Protein 1W80 (pdb70)

Sequence (264 aa):
PGILAPLAPGSEDNFARFVCKNNGVLFENQLLQIGLKSEFRQNLGRMFIFYGNKTSTQFLNFTPTLICADDLQTNLNNLQTKPVDPTVDGGAQVQQVINIECISSDFTEAPVLNIQFRYGGTFQNVSVKLPITLNKFFQPTEMASQDFFQRWKQLSNPQQQEVQNIFKAKHPMDTEITKAKIIGFGSALLEEVDPNPANFVGAGIIHTKTTQIGCLLRLEPNLQAQMYRLTLRTSKDTVSQQRLCELLSEQFPKGWVTFEDGFKDSFD

Nearest PDB structures (foldseek):
  2vj0-assembly1_A  TM=1.003E+00  e=1.535E-48  Mus musculus
  7ohi-assembly1_A  TM=9.618E-01  e=1.044E-44  Mus musculus
  1ky7-assembly1_A  TM=9.533E-01  e=8.376E-44  Mus musculus
  3hs0-assembly1_G  TM=6.443E-01  e=1.491E-02  Naja kaouthia
  8ayh-assembly1_B  TM=3.963E-01  e=1.132E+00  Naja kaouthia

Secondary structure (DSSP, 8-state):
--S-PPPPTTHHHHHHTTSS-SEEEEEE-SSEEEEEEEEEETTEEEEEEEEEE-SSS-EEEEEEEEE--HHHHHHEEEE--PPPS-B-TT-EEEEEEEEEE-S------EEEEEEEETTEEEEEEEE----GGGGEEE----HHHHHHHHHHT-SGGGEEEEEEE-SS---HHHHHHHHHHHTPEEETTSSSSTT-EEEEEEEE-SS-EEEEEEEEEEETTTTEEEEEEEES-HHHHHHHHHHHHT--/-TTS----/---S----

GO terms:
  GO:0019901 protein kinase binding (F, IPI)
  GO:0005886 plasma membrane (C, EXP)
  GO:0005515 protein binding (F, IPI)
  GO:0019900 kinase binding (F, IPI)
  GO:0030117 membrane coat (C, IDA)
  GO:0030141 secretory granule (C, TAS)
  GO:0016192 vesicle-mediated transport (P, TAS)
  GO:0006886 intracellular protein transport (P, TAS)
  GO:0031410 cytoplasmic vesicle (C, IDA)
  GO:0097718 disordered domain specific binding (F, IPI)
  GO:0019904 protein domain specific binding (F, IPI)
  GO:0030122 AP-2 adaptor complex (C, IDA)
  GO:0072583 clathrin-dependent endocytosis (P, IDA)
  GO:0048488 synaptic vesicle endocytosis (P, IDA)
  GO:0048488 synaptic vesicle endocytosis (P, IMP)

B-factor: mean 33.74, std 9.95, range [15.41, 76.02]

CATH classification: 2.60.40.1230 (+1 more: 3.30.310.10)

Radius of gyration: 20.46 Å; Cα contacts (8 Å, |Δi|>4): 610; chains: 3; bounding box: 50×40×52 Å

Organism: Mus musculus (NCBI:txid10090)

InterPro domains:
  IPR002553 Clathrin/coatomer adaptor, adaptin-like, N-terminal [PF01602] (30-587)
  IPR003164 Clathrin adaptor, alpha-adaptin, appendage, C-terminal subdomain [PF02296] (824-938)
  IPR008152 Clathrin adaptor, alpha/beta/gamma-adaptin, appendage, Ig-like subdomain [PF02883] (712-816)
  IPR008152 Clathrin adaptor, alpha/beta/gamma-adaptin, appendage, Ig-like subdomain [SM00809] (706-819)
  IPR009028 Coatomer/calthrin adaptor appendage, C-terminal subdomain [SSF55711] (825-938)
  IPR011989 Armadillo-like helical [G3DSA:1.25.10.10] (1-620)
  IPR012295 TBP domain superfamily [G3DSA:3.30.310.10] (826-938)
  IPR013041 Clathrin adaptor, appendage, Ig-like subdomain superfamily [SSF49348] (696-824)
  IPR016024 Armadillo-type fold [SSF48371] (9-587)
  IPR017104 Adaptor protein complex AP-2, alpha subunit [PIRSF037091] (8-938)
  IPR050840 Adaptor Complexes Large Subunit [PTHR22780] (15-917)

Foldseek 3Di:
DPDADDADPCQVVLLLVCLLHFWDFNDDDQAWTWTKHKADDFQKIKMKIKIFGQFQFKWAQKDKDKADDPVVCVQKDKDWDTDDGIAHHGGMDIIMIIMGGAHADFDFIKIWIWTDTPPDIDIHIHTDNDAQLSNKAEDADAQVVVVVVVVVLPDPLQKDKDKDAAPDQLDPVVLQSSCVSNHWDWYPPNPVPRQKTKTWIWGGHNHDIKIKIKIWHDDNVVRMIMIMMGIPDSSVRVRSNVSSVSND/DVVDDDDD/DDDPDDPD

Solvent-accessible surface area: 13083 Å² total; per-residue (Å²): 99,67,161,82,21,120,79,16,137,38,11,92,114,45,7,21,153,3,2,25,66,54,44,4,50,5,27,83,58,161,26,2,28,0,0,1,64,19,104,34,188,110,23,89,10,119,2,58,0,10,0,0,0,80,22,119,54,85,0,68,85,3,68,17,44,41,53,21,46,123,110,4,112,93,36,5,69,37,73,47,159,114,21,96,71,55,2,74,29,36,30,38,38,89,10,51,0,51,4,35,0,40,23,13,6,51,100,16,0,36,0,1,0,42,8,98,54,51,74,63,159,44,47,14,3,3,57,0,3,0,0,0,3,15,0,3,64,78,38,132,35,68,33,125,50,0,4,94,90,11,81,129,22,78,85,124,134,31,54,40,80,54,102,23,122,14,112,82,104,23,59,71,113,90,3,49,62,45,0,100,35,1,11,0,3,28,13,118,169,8,11,118,55,131,46,20,17,2,0,0,3,53,0,38,9,134,91,59,110,6,38,2,8,2,7,0,1,12,26,104,167,32,67,68,2,22,0,4,0,37,0,69,81,60,45,0,0,87,22,0,2,86,8,1,1,82,14,1,94,217,81,30,58,86,19,197,109,26,29,183,83,68,54,109

Structure (mmCIF, N/CA/C/O backbone):
data_1W80
#
_entry.id   1W80
#
_cell.length_a   146.599
_cell.length_b   67.322
_cell.length_c   39.721
_cell.angle_alpha   90.00
_cell.angle_beta   94.53
_cell.angle_gamma   90.00
#
_symmetry.space_group_name_H-M   'C 1 2 1'
#
loop_
_entity.id
_entity.type
_entity.pdbx_description
1 polymer 'ADAPTER-RELATED PROTEIN COMPLEX 2 ALPHA 2 SUBUNIT'
2 polymer 'SYNAPTOJANIN 1'
3 polymer 'SYNAPTOJANIN 1'
4 non-polymer BENZAMIDINE
5 non-polymer 'CARBONATE ION'
6 non-polymer 'DITHIANE DIOL'
7 non-polymer 'SULFATE ION'
8 water water
#
loop_
_atom_site.group_PDB
_atom_site.id
_atom_site.type_symbol
_atom_site.label_atom_id
_atom_site.label_alt_id
_atom_site.label_comp_id
_atom_site.label_asym_id
_atom_site.label_entity_id
_atom_site.label_seq_id
_atom_site.pdbx_PDB_ins_code
_atom_site.Cartn_x
_atom_site.Cartn_y
_atom_site.Cartn_z
_atom_site.occupancy
_atom_site.B_iso_or_equiv
_atom_site.auth_seq_id
_atom_site.auth_comp_id
_atom_site.auth_asym_id
_atom_site.auth_atom_id
_atom_site.pdbx_PDB_model_num
ATOM 1 N N . PRO A 1 3 ? 2.781 2.070 -0.074 1.00 66.36 691 PRO A N 1
ATOM 2 C CA . PRO A 1 3 ? 3.014 0.638 0.139 1.00 65.50 691 PRO A CA 1
ATOM 3 C C . PRO A 1 3 ? 1.885 -0.150 0.883 1.00 65.16 691 PRO A C 1
ATOM 4 O O . PRO A 1 3 ? 2.012 -1.370 1.047 1.00 65.96 691 PRO A O 1
ATOM 8 N N . GLY A 1 4 ? 0.795 0.504 1.318 1.00 64.53 692 GLY A N 1
ATOM 9 C CA . GLY A 1 4 ? -0.406 -0.215 1.868 1.00 62.86 692 GLY A CA 1
ATOM 10 C C . GLY A 1 4 ? -0.071 -0.946 3.158 1.00 61.89 692 GLY A C 1
ATOM 11 O O . GLY A 1 4 ? 0.864 -0.524 3.894 1.00 62.16 692 GLY A O 1
ATOM 12 N N . ILE A 1 5 ? -0.742 -2.062 3.445 1.00 58.96 693 ILE A N 1
ATOM 13 C CA . ILE A 1 5 ? -0.403 -2.740 4.701 1.00 57.24 693 ILE A CA 1
ATOM 14 C C . ILE A 1 5 ? 1.121 -3.143 4.670 1.00 55.11 693 ILE A C 1
ATOM 15 O O . ILE A 1 5 ? 1.593 -3.546 3.637 1.00 55.17 693 ILE A O 1
ATOM 20 N N . LEU A 1 6 ? 1.868 -2.949 5.757 1.00 52.90 694 LEU A N 1
ATOM 21 C CA . LEU A 1 6 ? 3.298 -3.352 5.823 1.00 51.90 694 LEU A CA 1
ATOM 22 C C . LEU A 1 6 ? 3.511 -4.565 6.719 1.00 50.33 694 LEU A C 1
ATOM 23 O O . LEU A 1 6 ? 3.011 -4.586 7.830 1.00 50.89 694 LEU A O 1
ATOM 28 N N . ALA A 1 7 ? 4.250 -5.568 6.244 1.00 47.86 695 ALA A N 1
ATOM 29 C CA . ALA A 1 7 ? 4.594 -6.700 7.040 1.00 47.20 695 ALA A CA 1
ATOM 30 C C . ALA A 1 7 ? 5.291 -6.230 8.319 1.00 46.79 695 ALA A C 1
ATOM 31 O O . ALA A 1 7 ? 6.053 -5.263 8.277 1.00 45.69 695 ALA A O 1
ATOM 33 N N . PRO A 1 8 ? 5.023 -6.904 9.469 1.00 46.14 696 PRO A N 1
ATOM 34 C CA . PRO A 1 8 ? 5.860 -6.663 10.647 1.00 45.50 696 PRO A CA 1
ATOM 35 C C . PRO A 1 8 ? 7.268 -7.192 10.366 1.00 43.71 696 PRO A C 1
ATOM 36 O O . PRO A 1 8 ? 7.434 -8.086 9.532 1.00 42.44 696 PRO A O 1
ATOM 40 N N . LEU A 1 9 ? 8.239 -6.741 11.155 1.00 43.94 697 LEU A N 1
ATOM 41 C CA . LEU A 1 9 ? 9.662 -7.026 10.847 1.00 43.57 697 LEU A CA 1
ATOM 42 C C . LEU A 1 9 ? 9.844 -8.506 10.788 1.00 43.13 697 LEU A C 1
ATOM 43 O O . LEU A 1 9 ? 9.303 -9.228 11.625 1.00 44.98 697 LEU A O 1
ATOM 48 N N . ALA A 1 10 ? 10.583 -8.995 9.801 1.00 42.99 698 ALA A N 1
ATOM 49 C CA . ALA A 1 10 ? 10.806 -10.426 9.697 1.00 43.22 698 ALA A CA 1
ATOM 50 C C . ALA A 1 10 ? 11.452 -11.000 10.974 1.00 44.25 698 ALA A C 1
ATOM 51 O O . ALA A 1 10 ? 12.249 -10.322 11.627 1.00 43.29 698 ALA A O 1
ATOM 53 N N . PRO A 1 11 ? 11.088 -12.237 11.383 1.00 45.78 699 PRO A N 1
ATOM 54 C CA . PRO A 1 11 ? 11.880 -12.818 12.499 1.00 45.83 699 PRO A CA 1
ATOM 55 C C . PRO A 1 11 ? 13.381 -12.906 12.099 1.00 46.84 699 PRO A C 1
ATOM 56 O O . PRO A 1 11 ? 13.695 -12.958 10.893 1.00 47.13 699 PRO A O 1
ATOM 60 N N . GLY A 1 12 ? 14.267 -12.855 13.101 1.00 46.34 700 GLY A N 1
ATOM 61 C CA . GLY A 1 12 ? 15.684 -12.606 12.852 1.00 45.46 700 GLY A CA 1
ATOM 62 C C . GLY A 1 12 ? 16.098 -11.206 12.385 1.00 45.37 700 GLY A C 1
ATOM 63 O O . GLY A 1 12 ? 17.290 -10.987 12.204 1.00 46.96 700 GLY A O 1
ATOM 64 N N . SER A 1 13 ? 15.176 -10.249 12.191 1.00 43.62 701 SER A N 1
ATOM 65 C CA . SER A 1 13 ? 15.545 -8.917 11.690 1.00 44.11 701 SER A CA 1
ATOM 66 C C . SER A 1 13 ? 16.583 -8.291 12.680 1.00 44.90 701 SER A C 1
ATOM 67 O O . SER A 1 13 ? 17.604 -7.716 12.245 1.00 43.04 701 SER A O 1
ATOM 70 N N . GLU A 1 14 ? 16.366 -8.437 13.988 1.00 44.62 702 GLU A N 1
ATOM 71 C CA . GLU A 1 14 ? 17.181 -7.694 14.907 1.00 45.21 702 GLU A CA 1
ATOM 72 C C . GLU A 1 14 ? 18.525 -8.341 15.107 1.00 45.13 702 GLU A C 1
ATOM 73 O O . GLU A 1 14 ? 19.547 -7.656 15.097 1.00 44.45 702 GLU A O 1
ATOM 79 N N . ASP A 1 15 ? 18.548 -9.659 15.200 1.00 44.72 703 ASP A N 1
ATOM 80 C CA . ASP A 1 15 ? 19.811 -10.369 15.254 1.00 44.35 703 ASP A CA 1
ATOM 81 C C . ASP A 1 15 ? 20.655 -10.066 14.008 1.00 42.49 703 ASP A C 1
ATOM 82 O O . ASP A 1 15 ? 21.856 -9.776 14.084 1.00 42.42 703 ASP A O 1
ATOM 87 N N . ASN A 1 16 ? 20.010 -10.129 12.855 1.00 41.06 704 ASN A N 1
ATOM 88 C CA . ASN A 1 16 ? 20.662 -9.765 11.581 1.00 40.45 704 ASN A CA 1
ATOM 89 C C . ASN A 1 16 ? 21.159 -8.331 11.482 1.00 37.77 704 ASN A C 1
ATOM 90 O O . ASN A 1 16 ? 22.238 -8.083 10.977 1.00 35.40 704 ASN A O 1
ATOM 95 N N . PHE A 1 17 ? 20.374 -7.386 11.963 1.00 35.20 705 PHE A N 1
ATOM 96 C CA . PHE A 1 17 ? 20.723 -6.000 11.887 1.00 35.97 705 PHE A CA 1
ATOM 97 C C . PHE A 1 17 ? 22.028 -5.859 12.633 1.00 36.80 705 PHE A C 1
ATOM 98 O O . PHE A 1 17 ? 22.974 -5.279 12.115 1.00 36.35 705 PHE A O 1
ATOM 106 N N . ALA A 1 18 ? 22.098 -6.488 13.814 1.00 37.54 706 ALA A N 1
ATOM 107 C CA . ALA A 1 18 ? 23.343 -6.449 14.630 1.00 37.56 706 ALA A CA 1
ATOM 108 C C . ALA A 1 18 ? 24.612 -6.970 14.000 1.00 36.68 706 ALA A C 1
ATOM 109 O O . ALA A 1 18 ? 25.667 -6.457 14.333 1.00 38.17 706 ALA A O 1
ATOM 111 N N . ARG A 1 19 ? 24.568 -7.920 13.082 1.00 37.31 707 ARG A N 1
ATOM 112 C CA . ARG A 1 19 ? 25.780 -8.352 12.263 1.00 37.14 707 ARG A CA 1
ATOM 113 C C . ARG A 1 19 ? 26.308 -7.350 11.227 1.00 35.10 707 ARG A C 1
ATOM 114 O O . ARG A 1 19 ? 27.366 -7.534 10.594 1.00 36.34 707 ARG A O 1
ATOM 122 N N . PHE A 1 20 ? 25.536 -6.308 10.974 1.00 31.80 708 PHE A N 1
ATOM 123 C CA . PHE A 1 20 ? 25.910 -5.281 10.054 1.00 30.93 708 PHE A CA 1
ATOM 124 C C . PHE A 1 20 ? 26.384 -3.974 10.634 1.00 29.94 708 PHE A C 1
ATOM 125 O O . PHE A 1 20 ? 26.457 -2.966 9.908 1.00 30.92 708 PHE A O 1
ATOM 133 N N . VAL A 1 21 ? 26.644 -3.945 11.937 1.00 28.87 709 VAL A N 1
ATOM 134 C CA . VAL A 1 21 ? 27.071 -2.755 12.620 1.00 27.16 709 VAL A CA 1
ATOM 135 C C . VAL A 1 21 ? 28.578 -2.583 12.470 1.00 27.89 709 VAL A C 1
ATOM 136 O O . VAL A 1 21 ? 29.104 -1.456 12.303 1.00 28.89 709 VAL A O 1
ATOM 140 N N . CYS A 1 22 ? 29.327 -3.672 12.580 1.00 26.23 710 CYS A N 1
ATOM 141 C CA . CYS A 1 22 ? 30.819 -3.524 12.468 1.00 27.17 710 CYS A CA 1
ATOM 142 C C . CYS A 1 22 ? 31.382 -4.073 11.157 1.00 28.09 710 CYS A C 1
ATOM 143 O O . CYS A 1 22 ? 32.666 -4.251 11.005 1.00 28.00 710 CYS A O 1
ATOM 146 N N . LYS A 1 23 ? 30.459 -4.397 10.251 1.00 25.00 711 LYS A N 1
ATOM 147 C CA . LYS A 1 23 ? 30.771 -4.898 8.945 1.00 28.84 711 LYS A CA 1
ATOM 148 C C . LYS A 1 23 ? 29.794 -4.326 7.941 1.00 27.64 711 LYS A C 1
ATOM 149 O O . LYS A 1 23 ? 28.682 -3.924 8.321 1.00 27.73 711 LYS A O 1
ATOM 155 N N . ASN A 1 24 ? 30.180 -4.321 6.671 1.00 25.89 712 ASN A N 1
ATOM 156 C CA . ASN A 1 24 ? 29.406 -3.718 5.612 1.00 28.28 712 ASN A CA 1
ATOM 157 C C . ASN A 1 24 ? 28.806 -4.678 4.613 1.00 29.39 712 ASN A C 1
ATOM 158 O O . ASN A 1 24 ? 27.921 -4.272 3.865 1.00 34.30 712 ASN A O 1
ATOM 163 N N . ASN A 1 25 ? 29.173 -5.944 4.644 1.00 29.89 713 ASN A N 1
ATOM 164 C CA . ASN A 1 25 ? 28.911 -6.899 3.593 1.00 29.52 713 ASN A CA 1
ATOM 165 C C . ASN A 1 25 ? 28.109 -8.057 4.268 1.00 30.68 713 ASN A C 1
ATOM 166 O O . ASN A 1 25 ? 28.474 -8.547 5.342 1.00 28.55 713 ASN A O 1
ATOM 171 N N . GLY A 1 26 ? 27.002 -8.470 3.671 1.00 29.57 714 GLY A N 1
ATOM 172 C CA . GLY A 1 26 ? 26.342 -9.706 4.116 1.00 29.77 714 GLY A CA 1
ATOM 173 C C . GLY A 1 26 ? 24.982 -9.934 3.526 1.00 29.90 714 GLY A C 1
ATOM 174 O O . GLY A 1 26 ? 24.389 -9.050 2.866 1.00 27.85 714 GLY A O 1
ATOM 175 N N . VAL A 1 27 ? 24.428 -11.115 3.813 1.00 28.96 715 VAL A N 1
ATOM 176 C CA . VAL A 1 27 ? 23.004 -11.328 3.552 1.00 30.26 715 VAL A CA 1
ATOM 177 C C . VAL A 1 27 ? 22.164 -10.715 4.646 1.00 31.02 715 VAL A C 1
ATOM 178 O O . VAL A 1 27 ? 22.314 -11.148 5.768 1.00 31.95 715 VAL A O 1
ATOM 182 N N . LEU A 1 28 ? 21.245 -9.801 4.315 1.00 29.55 716 LEU A N 1
ATOM 183 C CA . LEU A 1 28 ? 20.384 -9.174 5.265 1.00 31.24 716 LEU A CA 1
ATOM 184 C C . LEU A 1 28 ? 19.110 -10.022 5.519 1.00 31.44 716 LEU A C 1
ATOM 185 O O . LEU A 1 28 ? 18.645 -10.024 6.646 1.00 34.13 716 LEU A O 1
ATOM 190 N N . PHE A 1 29 ? 18.563 -10.635 4.475 1.00 30.70 717 PHE A N 1
ATOM 191 C CA . PHE A 1 29 ? 17.327 -11.394 4.537 1.00 31.43 717 PHE A CA 1
ATOM 192 C C . PHE A 1 29 ? 17.384 -12.528 3.520 1.00 32.11 717 PHE A C 1
ATOM 193 O O . PHE A 1 29 ? 17.864 -12.357 2.386 1.00 29.72 717 PHE A O 1
ATOM 201 N N . GLU A 1 30 ? 16.943 -13.727 3.925 1.00 31.46 718 GLU A N 1
ATOM 202 C CA . GLU A 1 30 ? 16.738 -14.744 2.948 1.00 31.50 718 GLU A CA 1
ATOM 203 C C . GLU A 1 30 ? 15.600 -15.721 3.386 1.00 32.47 718 GLU A C 1
ATOM 204 O O . GLU A 1 30 ? 15.550 -16.158 4.522 1.00 34.31 718 GLU A O 1
ATOM 210 N N . ASN A 1 31 ? 14.709 -16.003 2.465 1.00 33.37 719 ASN A N 1
ATOM 211 C CA . ASN A 1 31 ? 13.752 -17.081 2.654 1.00 34.86 719 ASN A CA 1
ATOM 212 C C . ASN A 1 31 ? 13.690 -17.963 1.420 1.00 35.60 719 ASN A C 1
ATOM 213 O O . ASN A 1 31 ? 14.652 -18.028 0.625 1.00 35.52 719 ASN A O 1
ATOM 218 N N . GLN A 1 32 ? 12.593 -18.709 1.225 1.00 37.13 720 GLN A N 1
ATOM 219 C CA . GLN A 1 32 ? 12.577 -19.649 0.099 1.00 36.59 720 GLN A CA 1
ATOM 220 C C . GLN A 1 32 ? 12.423 -18.952 -1.207 1.00 33.76 720 GLN A C 1
ATOM 221 O O . GLN A 1 32 ? 12.733 -19.553 -2.215 1.00 32.25 720 GLN A O 1
ATOM 227 N N . LEU A 1 33 ? 11.942 -17.702 -1.237 1.00 31.69 721 LEU A N 1
ATOM 228 C CA . LEU A 1 33 ? 11.712 -17.000 -2.520 1.00 32.38 721 LEU A CA 1
ATOM 229 C C . LEU A 1 33 ? 12.762 -15.969 -2.873 1.00 31.85 721 LEU A C 1
ATOM 230 O O . LEU A 1 33 ? 12.996 -15.738 -4.083 1.00 31.74 721 LEU A O 1
ATOM 235 N N . LEU A 1 34 ? 13.260 -15.284 -1.844 1.00 31.13 722 LEU A N 1
ATOM 236 C CA . LEU A 1 34 ? 14.079 -14.066 -1.992 1.00 29.80 722 LEU A CA 1
ATOM 237 C C . LEU A 1 34 ? 15.318 -14.052 -1.088 1.00 29.58 722 LEU A C 1
ATOM 238 O O . LEU A 1 34 ? 15.302 -14.446 0.098 1.00 29.14 722 LEU A O 1
ATOM 243 N N . GLN A 1 35 ? 16.460 -13.577 -1.652 1.00 29.30 723 GLN A N 1
ATOM 244 C CA . GLN A 1 35 ? 17.661 -13.287 -0.879 1.00 28.02 723 GLN A CA 1
ATOM 245 C C . GLN A 1 35 ? 17.936 -11.763 -1.043 1.00 26.43 723 GLN A C 1
ATOM 246 O O . GLN A 1 35 ? 17.904 -11.296 -2.162 1.00 24.69 723 GLN A O 1
ATOM 252 N N . ILE A 1 36 ? 18.179 -11.045 0.055 1.00 24.90 724 ILE A N 1
ATOM 253 C CA . ILE A 1 36 ? 18.525 -9.629 0.038 1.00 24.79 724 ILE A CA 1
ATOM 254 C C . ILE A 1 36 ? 19.896 -9.551 0.624 1.00 25.16 724 ILE A C 1
ATOM 255 O O . ILE A 1 36 ? 20.113 -9.940 1.777 1.00 26.05 724 ILE A O 1
ATOM 260 N N . GLY A 1 37 ? 20.845 -9.128 -0.239 1.00 25.24 725 GLY A N 1
ATOM 261 C CA . GLY A 1 37 ? 22.261 -8.922 0.129 1.00 23.04 725 GLY A CA 1
ATOM 262 C C . GLY A 1 37 ? 22.608 -7.444 0.123 1.00 22.11 725 GLY A C 1
ATOM 263 O O . GLY A 1 37 ? 22.001 -6.688 -0.629 1.00 21.54 725 GLY A O 1
ATOM 264 N N . LEU A 1 38 ? 23.599 -7.050 0.937 1.00 21.84 726 LEU A N 1
ATOM 265 C CA . LEU A 1 38 ? 24.122 -5.665 0.987 1.00 23.05 726 LEU A CA 1
ATOM 266 C C . LEU A 1 38 ? 25.680 -5.603 0.829 1.00 21.82 726 LEU A C 1
ATOM 267 O O . LEU A 1 38 ? 26.388 -6.422 1.319 1.00 22.55 726 LEU A O 1
ATOM 272 N N . LYS A 1 39 ? 26.171 -4.547 0.199 1.00 20.62 727 LYS A N 1
ATOM 273 C CA . LYS A 1 39 ? 27.560 -4.187 0.248 1.00 21.71 727 LYS A CA 1
ATOM 274 C C . LYS A 1 39 ? 27.590 -2.681 0.297 1.00 19.72 727 LYS A C 1
ATOM 275 O O . LYS A 1 39 ? 26.992 -2.039 -0.536 1.00 21.58 727 LYS A O 1
ATOM 281 N N . SER A 1 40 ? 28.279 -2.139 1.263 1.00 19.60 728 SER A N 1
ATOM 282 C CA . SER A 1 40 ? 28.340 -0.657 1.542 1.00 21.81 728 SER A CA 1
ATOM 283 C C . SER A 1 40 ? 29.730 -0.155 1.742 1.00 20.95 728 SER A C 1
ATOM 284 O O . SER A 1 40 ? 30.592 -0.922 2.076 1.00 21.89 728 SER A O 1
ATOM 287 N N . GLU A 1 41 ? 29.904 1.169 1.601 1.00 22.85 729 GLU A N 1
ATOM 288 C CA . GLU A 1 41 ? 31.115 1.818 1.970 1.00 24.72 729 GLU A CA 1
ATOM 289 C C . GLU A 1 41 ? 30.709 3.239 2.387 1.00 22.34 729 GLU A C 1
ATOM 290 O O . GLU A 1 41 ? 29.714 3.784 1.910 1.00 22.40 729 GLU A O 1
ATOM 296 N N . PHE A 1 42 ? 31.465 3.742 3.389 1.00 21.85 730 PHE A N 1
ATOM 297 C CA . PHE A 1 42 ? 31.311 5.091 3.938 1.00 22.45 730 PHE A CA 1
ATOM 298 C C . PHE A 1 42 ? 32.632 5.851 3.953 1.00 22.55 730 PHE A C 1
ATOM 299 O O . PHE A 1 42 ? 33.675 5.247 4.115 1.00 21.17 730 PHE A O 1
ATOM 307 N N . ARG A 1 43 ? 32.523 7.157 3.891 1.00 22.94 731 ARG A N 1
ATOM 308 C CA . ARG A 1 43 ? 33.609 8.087 3.923 1.00 24.83 731 ARG A CA 1
ATOM 309 C C . ARG A 1 43 ? 33.043 9.411 4.452 1.00 24.38 731 ARG A C 1
ATOM 310 O O . ARG A 1 43 ? 32.083 9.889 3.942 1.00 24.76 731 ARG A O 1
ATOM 318 N N . GLN A 1 44 ? 33.615 9.930 5.538 1.00 24.95 732 GLN A N 1
ATOM 319 C CA . GLN A 1 44 ? 33.120 11.142 6.215 1.00 26.52 732 GLN A CA 1
ATOM 320 C C . GLN A 1 44 ? 31.658 10.988 6.478 1.00 25.51 732 GLN A C 1
ATOM 321 O O . GLN A 1 44 ? 31.285 9.944 7.023 1.00 25.51 732 GLN A O 1
ATOM 327 N N . ASN A 1 45 ? 30.826 11.977 6.170 1.00 24.76 733 ASN A N 1
ATOM 328 C CA . ASN A 1 45 ? 29.369 11.846 6.409 1.00 25.29 733 ASN A CA 1
ATOM 329 C C . ASN A 1 45 ? 28.526 11.226 5.295 1.00 24.32 733 ASN A C 1
ATOM 330 O O . ASN A 1 45 ? 27.287 11.340 5.350 1.00 27.89 733 ASN A O 1
ATOM 335 N N . LEU A 1 46 ? 29.162 10.530 4.346 1.00 24.43 734 LEU A N 1
ATOM 336 C CA . LEU A 1 46 ? 28.494 9.941 3.256 1.00 23.54 734 LEU A CA 1
ATOM 337 C C . LEU A 1 46 ? 28.646 8.438 3.213 1.00 23.32 734 LEU A C 1
ATOM 338 O O . LEU A 1 46 ? 29.556 7.913 3.793 1.00 24.91 734 LEU A O 1
ATOM 343 N N . GLY A 1 47 ? 27.720 7.816 2.512 1.00 24.31 735 GLY A N 1
ATOM 344 C CA . GLY A 1 47 ? 27.766 6.383 2.159 1.00 23.73 735 GLY A CA 1
ATOM 345 C C . GLY A 1 47 ? 27.139 6.008 0.820 1.00 23.83 735 GLY A C 1
ATOM 346 O O . GLY A 1 47 ? 26.354 6.750 0.234 1.00 20.32 735 GLY A O 1
ATOM 347 N N . ARG A 1 48 ? 27.478 4.780 0.357 1.00 22.38 736 ARG A N 1
ATOM 348 C CA . ARG A 1 48 ? 26.883 4.189 -0.784 1.00 24.21 736 ARG A CA 1
ATOM 349 C C . ARG A 1 48 ? 26.660 2.748 -0.430 1.00 22.54 736 ARG A C 1
ATOM 350 O O . ARG A 1 48 ? 27.603 2.021 -0.058 1.00 22.01 736 ARG A O 1
ATOM 358 N N . MET A 1 49 ? 25.408 2.388 -0.491 1.00 22.40 737 MET A N 1
ATOM 359 C CA . MET A 1 49 ? 24.970 1.022 -0.293 1.00 22.39 737 MET A CA 1
ATOM 360 C C . MET A 1 49 ? 24.365 0.387 -1.590 1.00 21.76 737 MET A C 1
ATOM 361 O O . MET A 1 49 ? 23.459 0.902 -2.219 1.00 25.93 737 MET A O 1
ATOM 366 N N . PHE A 1 50 ? 24.767 -0.839 -1.869 1.00 22.55 738 PHE A N 1
ATOM 367 C CA . PHE A 1 50 ? 24.260 -1.669 -2.918 1.00 21.16 738 PHE A CA 1
ATOM 368 C C . PHE A 1 50 ? 23.334 -2.652 -2.23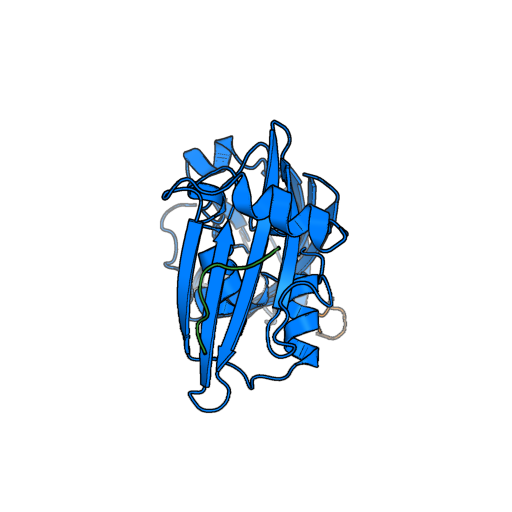6 1.00 22.54 738 PHE A C 1
ATOM 369 O O . PHE A 1 50 ? 23.755 -3.322 -1.328 1.00 23.38 738 PHE A O 1
ATOM 377 N N . ILE A 1 51 ? 22.095 -2.698 -2.693 1.00 22.96 739 ILE A N 1
ATOM 378 C CA . ILE A 1 51 ? 21.161 -3.720 -2.230 1.00 22.55 739 ILE A CA 1
ATOM 379 C C . ILE A 1 51 ? 20.832 -4.587 -3.408 1.00 21.87 739 ILE A C 1
ATOM 380 O O . ILE A 1 51 ? 20.432 -4.078 -4.417 1.00 24.01 739 ILE A O 1
ATOM 385 N N . PHE A 1 52 ? 21.079 -5.881 -3.279 1.00 22.05 740 PHE A N 1
ATOM 386 C CA . PHE A 1 52 ? 20.873 -6.847 -4.276 1.00 22.93 740 PHE A CA 1
ATOM 387 C C . PHE A 1 52 ? 19.647 -7.729 -3.912 1.00 23.07 740 PHE A C 1
ATOM 388 O O . PHE A 1 52 ? 19.603 -8.247 -2.813 1.00 23.30 740 PHE A O 1
ATOM 396 N N . TYR A 1 53 ? 18.783 -7.971 -4.874 1.00 22.35 741 TYR A N 1
ATOM 397 C CA . TYR A 1 53 ? 17.541 -8.753 -4.644 1.00 25.48 741 TYR A CA 1
ATOM 398 C C . TYR A 1 53 ? 17.617 -9.964 -5.548 1.00 25.65 741 TYR A C 1
ATOM 399 O O . TYR A 1 53 ? 17.625 -9.784 -6.727 1.00 28.05 741 TYR A O 1
ATOM 408 N N . GLY A 1 54 ? 17.684 -11.141 -4.982 1.00 25.82 742 GLY A N 1
ATOM 409 C CA . GLY A 1 54 ? 17.774 -12.343 -5.772 1.00 27.32 742 GLY A CA 1
ATOM 410 C C . GLY A 1 54 ? 16.493 -13.222 -5.695 1.00 28.62 742 GLY A C 1
ATOM 411 O O . GLY A 1 54 ? 16.058 -13.597 -4.576 1.00 28.58 742 GLY A O 1
ATOM 412 N N . ASN A 1 55 ? 15.983 -13.549 -6.887 1.00 30.48 743 ASN A N 1
ATOM 413 C CA . ASN A 1 55 ? 14.755 -14.382 -7.080 1.00 31.11 743 ASN A CA 1
ATOM 414 C C . ASN A 1 55 ? 15.213 -15.827 -7.012 1.00 31.93 743 ASN A C 1
ATOM 415 O O . ASN A 1 55 ? 15.822 -16.330 -7.912 1.00 32.88 743 ASN A O 1
ATOM 420 N N . LYS A 1 56 ? 14.965 -16.522 -5.918 1.00 32.64 744 LYS A N 1
ATOM 421 C CA . LYS A 1 56 ? 15.477 -17.900 -5.824 1.00 32.38 744 LYS A CA 1
ATOM 422 C C . LYS A 1 56 ? 14.593 -18.973 -6.533 1.00 35.19 744 LYS A C 1
ATOM 423 O O . LYS A 1 56 ? 14.831 -20.159 -6.358 1.00 35.10 744 LYS A O 1
ATOM 429 N N . THR A 1 57 ? 13.555 -18.541 -7.256 1.00 36.79 745 THR A N 1
ATOM 430 C CA . THR A 1 57 ? 12.521 -19.416 -7.825 1.00 38.02 745 THR A CA 1
ATOM 431 C C . THR A 1 57 ? 12.570 -19.392 -9.325 1.00 39.90 745 THR A C 1
ATOM 432 O O . THR A 1 57 ? 13.172 -18.493 -9.905 1.00 40.84 745 THR A O 1
ATOM 436 N N . SER A 1 58 ? 11.803 -20.314 -9.952 1.00 42.11 746 SER A N 1
ATOM 437 C CA . SER A 1 58 ? 11.662 -20.375 -11.398 1.00 42.62 746 SER A CA 1
ATOM 438 C C . SER A 1 58 ? 10.580 -19.479 -11.947 1.00 44.05 746 SER A C 1
ATOM 439 O O . SER A 1 58 ? 10.364 -19.444 -13.149 1.00 45.25 746 SER A O 1
ATOM 442 N N . THR A 1 59 ? 9.959 -18.683 -11.079 1.00 43.66 747 THR A N 1
ATOM 443 C CA . THR A 1 59 ? 8.820 -17.863 -11.414 1.00 42.83 747 THR A CA 1
ATOM 444 C C . THR A 1 59 ? 9.174 -16.397 -11.236 1.00 41.18 747 THR A C 1
ATOM 445 O O . THR A 1 59 ? 9.815 -16.072 -10.255 1.00 40.80 747 THR A O 1
ATOM 449 N N . GLN A 1 60 ? 8.694 -15.557 -12.137 1.00 40.57 748 GLN A N 1
ATOM 450 C CA . GLN A 1 60 ? 8.919 -14.127 -12.122 1.00 41.12 748 GLN A CA 1
ATOM 451 C C . GLN A 1 60 ? 8.216 -13.474 -10.935 1.00 40.77 748 GLN A C 1
ATOM 452 O O . GLN A 1 60 ? 7.148 -13.968 -10.518 1.00 40.65 748 GLN A O 1
ATOM 458 N N . PHE A 1 61 ? 8.786 -12.355 -10.441 1.00 38.03 749 PHE A N 1
ATOM 459 C CA . PHE A 1 61 ? 8.167 -11.525 -9.433 1.00 37.67 749 PHE A CA 1
ATOM 460 C C . PHE A 1 61 ? 7.664 -10.349 -10.203 1.00 37.07 749 PHE A C 1
ATOM 461 O O . PHE A 1 61 ? 8.390 -9.759 -11.009 1.00 36.43 749 PHE A O 1
ATOM 469 N N . LEU A 1 62 ? 6.398 -9.995 -9.987 1.00 37.27 750 LEU A N 1
ATOM 470 C CA . LEU A 1 62 ? 5.828 -8.804 -10.631 1.00 37.19 750 LEU A CA 1
ATOM 471 C C . LEU A 1 62 ? 5.438 -7.755 -9.629 1.00 36.03 750 LEU A C 1
ATOM 472 O O . LEU A 1 62 ? 5.127 -8.050 -8.480 1.00 34.58 750 LEU A O 1
ATOM 477 N N . ASN A 1 63 ? 5.448 -6.514 -10.076 1.00 35.02 751 ASN A N 1
ATOM 478 C CA . ASN A 1 63 ? 5.131 -5.387 -9.240 1.00 36.24 751 ASN A CA 1
ATOM 479 C C . ASN A 1 63 ? 6.115 -5.358 -8.087 1.00 35.60 751 ASN A C 1
ATOM 480 O O . ASN A 1 63 ? 5.769 -4.923 -7.015 1.00 35.34 751 ASN A O 1
ATOM 485 N N . PHE A 1 64 ? 7.363 -5.761 -8.361 1.00 35.08 752 PHE A N 1
ATOM 486 C CA . PHE A 1 64 ? 8.444 -5.844 -7.334 1.00 34.79 752 PHE A CA 1
ATOM 487 C C . PHE A 1 64 ? 8.778 -4.468 -6.838 1.00 33.78 752 PHE A C 1
ATOM 488 O O . PHE A 1 64 ? 9.248 -3.664 -7.592 1.00 33.96 752 PHE A O 1
ATOM 496 N N . THR A 1 65 ? 8.440 -4.184 -5.564 1.00 33.85 753 THR A N 1
ATOM 497 C CA . THR A 1 65 ? 8.442 -2.828 -5.073 1.00 33.98 753 THR A CA 1
ATOM 498 C C . THR A 1 65 ? 9.150 -2.696 -3.731 1.00 34.21 753 THR A C 1
ATOM 499 O O . THR A 1 65 ? 8.548 -2.903 -2.699 1.00 34.11 753 THR A O 1
ATOM 503 N N . PRO A 1 66 ? 10.468 -2.474 -3.746 1.00 35.22 754 PRO A N 1
ATOM 504 C CA . PRO A 1 66 ? 11.199 -2.058 -2.528 1.00 34.64 754 PRO A CA 1
ATOM 505 C C . PRO A 1 66 ? 10.991 -0.603 -2.205 1.00 34.06 754 PRO A C 1
ATOM 506 O O . PRO A 1 66 ? 11.180 0.222 -3.065 1.00 36.14 754 PRO A O 1
ATOM 510 N N . THR A 1 67 ? 10.629 -0.290 -0.967 1.00 35.29 755 THR A N 1
ATOM 511 C CA . THR A 1 67 ? 10.441 1.072 -0.451 1.00 35.21 755 THR A CA 1
ATOM 512 C C . THR A 1 67 ? 11.322 1.174 0.811 1.00 35.66 755 THR A C 1
ATOM 513 O O . THR A 1 67 ? 11.393 0.239 1.595 1.00 32.31 755 THR A O 1
ATOM 517 N N . LEU A 1 68 ? 11.994 2.299 0.979 1.00 35.49 756 LEU A N 1
ATOM 518 C CA . LEU A 1 68 ? 12.663 2.607 2.194 1.00 37.63 756 LEU A CA 1
ATOM 519 C C . LEU A 1 68 ? 11.822 3.527 3.037 1.00 37.95 756 LEU A C 1
ATOM 520 O O . LEU A 1 68 ? 11.454 4.572 2.596 1.00 39.15 756 LEU A O 1
ATOM 525 N N . ILE A 1 69 ? 11.567 3.149 4.257 1.00 39.22 757 ILE A N 1
ATOM 526 C CA . ILE A 1 69 ? 10.651 3.892 5.130 1.00 39.74 757 ILE A CA 1
ATOM 527 C C . ILE A 1 69 ? 11.368 4.409 6.378 1.00 40.19 757 ILE A C 1
ATOM 528 O O . ILE A 1 69 ? 11.865 3.629 7.182 1.00 38.76 757 ILE A O 1
ATOM 533 N N . CYS A 1 70 ? 11.403 5.740 6.518 1.00 42.16 758 CYS A N 1
ATOM 534 C CA . CYS A 1 70 ? 12.022 6.416 7.615 1.00 42.20 758 CYS A CA 1
ATOM 535 C C . CYS A 1 70 ? 11.033 7.263 8.423 1.00 43.89 758 CYS A C 1
ATOM 536 O O . CYS A 1 70 ? 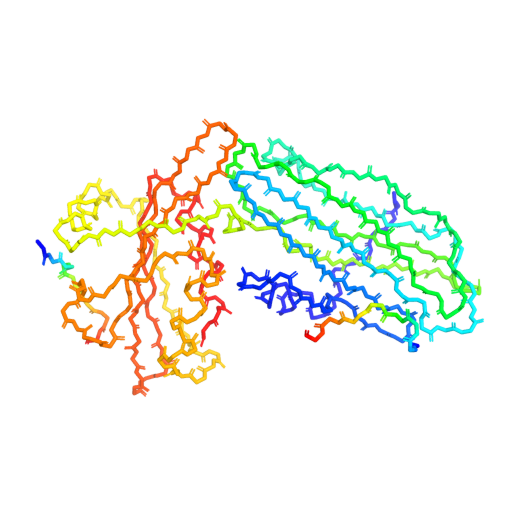10.227 7.998 7.843 1.00 42.28 758 CYS A O 1
ATOM 539 N N . ALA A 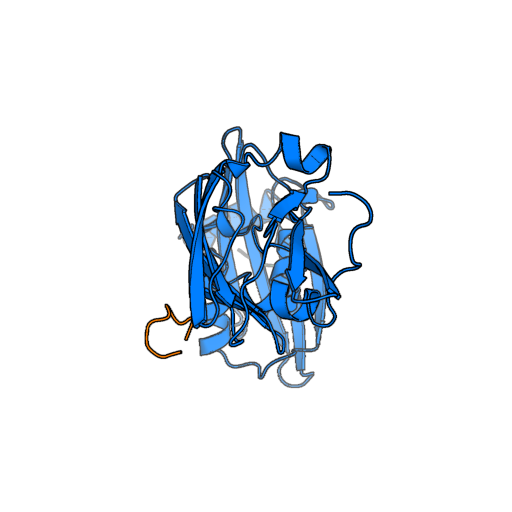1 71 ? 11.204 7.210 9.746 1.00 45.06 759 ALA A N 1
ATOM 540 C CA . ALA A 1 71 ? 10.576 8.102 10.703 1.00 45.32 759 ALA A CA 1
ATOM 541 C C . ALA A 1 71 ? 10.795 9.540 10.365 1.00 46.26 759 ALA A C 1
ATOM 542 O O . ALA A 1 71 ? 11.737 9.954 9.717 1.00 45.59 759 ALA A O 1
ATOM 544 N N . ASP A 1 72 ? 9.902 10.340 10.886 1.00 46.65 760 ASP A N 1
ATOM 545 C CA . ASP A 1 72 ? 9.819 11.695 10.484 1.00 46.95 760 ASP A CA 1
ATOM 546 C C . ASP A 1 72 ? 11.098 12.396 10.925 1.00 45.13 760 ASP A C 1
ATOM 547 O O . ASP A 1 72 ? 11.710 13.182 10.153 1.00 44.62 760 ASP A O 1
ATOM 552 N N . ASP A 1 73 ? 11.575 12.066 12.113 1.00 43.67 761 ASP A N 1
ATOM 553 C CA . ASP A 1 73 ? 12.833 12.695 12.589 1.00 44.53 761 ASP A CA 1
ATOM 554 C C . ASP A 1 73 ? 14.074 12.169 11.854 1.00 41.48 761 ASP A C 1
ATOM 555 O O . ASP A 1 73 ? 14.923 12.949 11.375 1.00 41.48 761 ASP A O 1
ATOM 560 N N . LEU A 1 74 ? 14.084 10.842 11.650 1.00 39.23 762 LEU A N 1
ATOM 561 C CA . LEU A 1 74 ? 15.149 10.212 10.850 1.00 38.51 762 LEU A CA 1
ATOM 562 C C . LEU A 1 74 ? 15.349 10.905 9.543 1.00 37.29 762 LEU A C 1
ATOM 563 O O . LEU A 1 74 ? 16.468 11.232 9.203 1.00 33.30 762 LEU A O 1
ATOM 568 N N . GLN A 1 75 ? 14.249 11.165 8.816 1.00 39.72 763 GLN A N 1
ATOM 569 C CA . GLN A 1 75 ? 14.313 11.847 7.527 1.00 40.65 763 GLN A CA 1
ATOM 570 C C . GLN A 1 75 ? 15.013 13.215 7.579 1.00 39.77 763 GLN A C 1
ATOM 571 O O . GLN A 1 75 ? 15.733 13.587 6.686 1.00 36.73 763 GLN A O 1
ATOM 577 N N . THR A 1 76 ? 14.837 13.942 8.655 1.00 39.94 764 THR A N 1
ATOM 578 C CA . THR A 1 76 ? 15.613 15.182 8.808 1.00 39.19 764 THR A CA 1
ATOM 579 C C . THR A 1 76 ? 17.110 14.943 9.102 1.00 38.61 764 THR A C 1
ATOM 580 O O . THR A 1 76 ? 17.953 15.816 8.814 1.00 37.23 764 THR A O 1
ATOM 584 N N . ASN A 1 77 ? 17.459 13.780 9.667 1.00 37.27 765 ASN A N 1
ATOM 585 C CA . ASN A 1 77 ? 18.891 13.544 10.102 1.00 35.03 765 ASN A CA 1
ATOM 586 C C . ASN A 1 77 ? 19.740 12.749 9.060 1.00 32.82 765 ASN A C 1
ATOM 587 O O . ASN A 1 77 ? 20.999 12.847 8.946 1.00 29.11 765 ASN A O 1
ATOM 592 N N . LEU A 1 78 ? 19.007 12.051 8.205 1.00 31.43 766 LEU A N 1
ATOM 593 C CA . LEU A 1 78 ? 19.630 11.179 7.193 1.00 31.73 766 LEU A CA 1
ATOM 594 C C . LEU A 1 78 ? 18.885 11.280 5.811 1.00 31.71 766 LEU A C 1
ATOM 595 O O . LEU A 1 78 ? 17.659 11.037 5.717 1.00 34.06 766 LEU A O 1
ATOM 600 N N A ASN A 1 79 ? 19.632 11.655 4.778 0.50 32.65 767 ASN A N 1
ATOM 601 N N B ASN A 1 79 ? 19.584 11.720 4.788 0.50 32.27 767 ASN A N 1
ATOM 602 C CA A ASN A 1 79 ? 19.177 11.745 3.356 0.50 32.87 767 ASN A CA 1
ATOM 603 C CA B ASN A 1 79 ? 19.044 11.636 3.433 0.50 32.81 767 ASN A CA 1
ATOM 604 C C A ASN A 1 79 ? 19.548 10.495 2.524 0.50 32.03 767 ASN A C 1
ATOM 605 C C B ASN A 1 79 ? 19.515 10.374 2.730 0.50 31.76 767 ASN A C 1
ATOM 606 O O A ASN A 1 79 ? 20.739 10.287 2.168 0.50 32.53 767 ASN A O 1
ATOM 607 O O B ASN A 1 79 ? 20.707 10.016 2.718 0.50 31.85 767 ASN A O 1
ATOM 616 N N . LEU A 1 80 ? 18.539 9.695 2.174 1.00 31.74 768 LEU A N 1
ATOM 617 C CA . LEU A 1 80 ? 18.704 8.497 1.368 1.00 33.97 768 LEU A CA 1
ATOM 618 C C . LEU A 1 80 ? 18.243 8.794 -0.048 1.00 34.69 768 LEU A C 1
ATOM 619 O O . LEU A 1 80 ? 17.143 9.263 -0.258 1.00 34.62 768 LEU A O 1
ATOM 624 N N . GLN A 1 81 ? 19.084 8.520 -1.032 1.00 35.85 769 GLN A N 1
ATOM 625 C CA . GLN A 1 81 ? 18.732 8.762 -2.415 1.00 35.93 769 GLN A CA 1
ATOM 626 C C . GLN A 1 81 ? 18.901 7.491 -3.240 1.00 35.07 769 GLN A C 1
ATOM 627 O O . GLN A 1 81 ? 19.993 6.922 -3.300 1.00 33.42 769 GLN A O 1
ATOM 633 N N . THR A 1 82 ? 17.876 7.150 -4.008 1.00 33.28 770 THR A N 1
ATOM 634 C CA . THR A 1 82 ? 17.972 5.983 -4.828 1.00 34.80 770 THR A CA 1
ATOM 635 C C . THR A 1 82 ? 17.042 6.178 -6.053 1.00 36.59 770 THR A C 1
ATOM 636 O O . THR A 1 82 ? 16.478 7.258 -6.267 1.00 37.00 770 THR A O 1
ATOM 640 N N . LYS A 1 83 ? 17.000 5.137 -6.867 1.00 39.07 771 LYS A N 1
ATOM 641 C CA . LYS A 1 83 ? 16.164 5.037 -8.039 1.00 41.01 771 LYS A CA 1
ATOM 642 C C . LYS A 1 8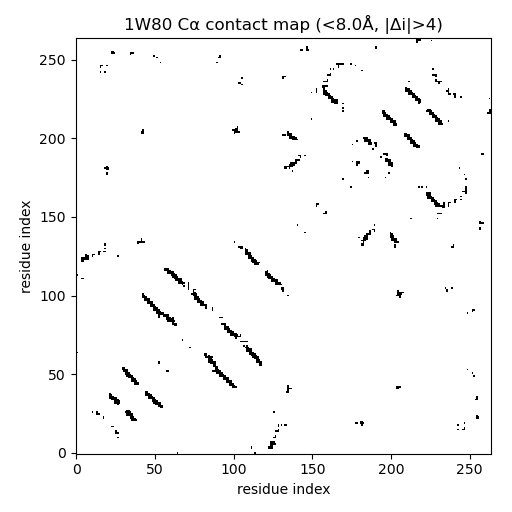3 ? 15.627 3.649 -7.945 1.00 42.54 771 LYS A C 1
ATOM 643 O O . LYS A 1 83 ? 16.383 2.670 -7.846 1.00 42.94 771 LYS A O 1
ATOM 649 N N . PRO A 1 84 ? 14.330 3.508 -8.078 1.00 46.02 772 PRO A N 1
ATOM 650 C CA . PRO A 1 84 ? 13.753 2.174 -7.796 1.00 47.03 772 PRO A CA 1
ATOM 651 C C . PRO A 1 84 ? 14.075 1.148 -8.879 1.00 45.97 772 PRO A C 1
ATOM 652 O O . PRO A 1 84 ? 14.297 1.531 -10.006 1.00 43.64 772 PRO A O 1
ATOM 656 N N . VAL A 1 85 ? 14.077 -0.131 -8.502 1.00 46.07 773 VAL A N 1
ATOM 657 C CA . VAL A 1 85 ? 14.220 -1.168 -9.499 1.00 46.75 773 VAL A CA 1
ATOM 658 C C . VAL A 1 85 ? 13.016 -1.319 -10.454 1.00 45.08 773 VAL A C 1
ATOM 659 O O . VAL A 1 85 ? 11.860 -0.981 -10.149 1.00 44.16 773 VAL A O 1
ATOM 663 N N . ASP A 1 86 ? 13.333 -1.892 -11.597 1.00 43.85 774 ASP A N 1
ATOM 664 C CA . ASP A 1 86 ? 12.319 -2.367 -12.500 1.00 42.97 774 ASP A CA 1
ATOM 665 C C . ASP A 1 86 ? 11.377 -3.350 -11.739 1.00 41.63 774 ASP A C 1
ATOM 666 O O . ASP A 1 86 ? 11.867 -4.188 -11.005 1.00 39.88 774 ASP A O 1
ATOM 671 N N . PRO A 1 87 ? 10.045 -3.266 -11.945 1.00 40.79 775 PRO A N 1
ATOM 672 C CA . PRO A 1 87 ? 9.052 -4.024 -11.191 1.00 40.88 775 PRO A CA 1
ATOM 673 C C . PRO A 1 87 ? 8.937 -5.496 -11.502 1.00 40.89 775 PRO A C 1
ATOM 674 O O . PRO A 1 87 ? 8.228 -6.199 -10.820 1.00 42.59 775 PRO A O 1
ATOM 678 N N . THR A 1 88 ? 9.606 -5.981 -12.528 1.00 41.05 776 THR A N 1
ATOM 679 C CA . THR A 1 88 ? 9.573 -7.401 -12.892 1.00 40.48 776 THR A CA 1
ATOM 680 C C . THR A 1 88 ? 10.950 -7.994 -12.641 1.00 40.18 776 THR A C 1
ATOM 681 O O . THR A 1 88 ? 11.987 -7.425 -13.060 1.00 42.31 776 THR A O 1
ATOM 685 N N . VAL A 1 89 ? 11.002 -9.097 -11.910 1.00 38.95 777 VAL A N 1
ATOM 686 C CA . VAL A 1 89 ? 12.284 -9.760 -11.649 1.00 36.34 777 VAL A CA 1
ATOM 687 C C . VAL A 1 89 ? 12.136 -11.160 -12.087 1.00 36.37 777 VAL A C 1
ATOM 688 O O . VAL A 1 89 ? 11.364 -11.937 -11.474 1.00 33.36 777 VAL A O 1
ATOM 692 N N . ASP A 1 90 ? 12.931 -11.558 -13.085 1.00 35.58 778 ASP A N 1
ATOM 693 C CA . ASP A 1 90 ? 12.823 -12.915 -13.642 1.00 36.57 778 ASP A CA 1
ATOM 694 C C . ASP A 1 90 ? 13.232 -14.018 -12.675 1.00 37.21 778 ASP A C 1
ATOM 695 O O . ASP A 1 90 ? 14.078 -13.837 -11.785 1.00 36.26 778 ASP A O 1
ATOM 700 N N . GLY A 1 91 ? 12.686 -15.219 -12.871 1.00 35.67 779 GLY A N 1
ATOM 701 C CA . GLY A 1 91 ? 13.114 -16.363 -12.082 1.00 35.76 779 GLY A CA 1
ATOM 702 C C . GLY A 1 91 ? 14.607 -16.533 -12.328 1.00 36.60 779 GLY A C 1
ATOM 703 O O . GLY A 1 91 ? 15.109 -16.216 -13.411 1.00 36.88 779 GLY A O 1
ATOM 704 N N . GLY A 1 92 ? 15.314 -16.911 -11.270 1.00 36.54 780 GLY A N 1
ATOM 705 C CA . GLY A 1 92 ? 16.775 -16.967 -11.210 1.00 36.30 780 GLY A CA 1
ATOM 706 C C . GLY A 1 92 ? 17.558 -15.668 -11.281 1.00 35.18 780 GLY A C 1
ATOM 707 O O . GLY A 1 92 ? 18.753 -15.727 -11.282 1.00 36.00 780 GLY A O 1
ATOM 708 N N . ALA A 1 93 ? 16.921 -14.510 -11.387 1.00 34.86 781 ALA A N 1
ATOM 709 C CA . ALA A 1 93 ? 17.651 -13.278 -11.542 1.00 34.35 781 ALA A CA 1
ATOM 710 C C . ALA A 1 93 ? 17.989 -12.559 -10.206 1.00 33.92 781 ALA A C 1
ATOM 711 O O . ALA A 1 93 ? 17.273 -12.681 -9.221 1.00 32.30 781 ALA A O 1
ATOM 713 N N . GLN A 1 94 ? 19.063 -11.745 -10.251 1.00 32.27 782 GLN A N 1
ATOM 714 C CA . GLN A 1 94 ? 19.407 -10.907 -9.176 1.00 31.76 782 GLN A CA 1
ATOM 715 C C . GLN A 1 94 ? 19.425 -9.511 -9.737 1.00 31.96 782 GLN A C 1
ATOM 716 O O . GLN A 1 94 ? 20.156 -9.168 -10.651 1.00 31.37 782 GLN A O 1
ATOM 722 N N . VAL A 1 95 ? 18.652 -8.655 -9.128 1.00 30.03 783 VAL A N 1
ATOM 723 C CA . VAL A 1 95 ? 18.667 -7.284 -9.481 1.00 29.74 783 VAL A CA 1
ATOM 724 C C . VAL A 1 95 ? 19.236 -6.412 -8.342 1.00 27.93 783 VAL A C 1
ATOM 725 O O . VAL A 1 95 ? 19.501 -6.858 -7.191 1.00 25.08 783 VAL A O 1
ATOM 729 N N . GLN A 1 96 ? 19.503 -5.147 -8.659 1.00 26.41 784 GLN A N 1
ATOM 730 C CA . GLN A 1 96 ? 20.018 -4.262 -7.623 1.00 27.64 784 GLN A CA 1
ATOM 731 C C . GLN A 1 96 ? 19.659 -2.791 -7.689 1.00 25.35 784 GLN A C 1
ATOM 732 O O . GLN A 1 96 ? 19.210 -2.272 -8.701 1.00 27.91 784 GLN A O 1
ATOM 738 N N . GLN A 1 97 ? 19.895 -2.101 -6.597 1.00 26.82 785 GLN A N 1
ATOM 739 C CA . GLN A 1 97 ? 19.825 -0.675 -6.521 1.00 25.98 785 GLN A CA 1
ATOM 740 C C . GLN A 1 97 ? 20.929 -0.146 -5.652 1.00 25.59 785 GLN A C 1
ATOM 741 O O . GLN A 1 97 ? 21.418 -0.783 -4.704 1.00 24.15 785 GLN A O 1
ATOM 747 N N . VAL A 1 98 ? 21.263 1.105 -5.925 1.00 25.24 786 VAL A N 1
ATOM 748 C CA . VAL A 1 98 ? 22.284 1.798 -5.262 1.00 24.55 786 VAL A CA 1
ATOM 749 C C . VAL A 1 98 ? 21.602 2.869 -4.427 1.00 24.81 786 VAL A C 1
ATOM 750 O O . VAL A 1 98 ? 20.850 3.605 -4.979 1.00 25.71 786 VAL A O 1
ATOM 754 N N . ILE A 1 99 ? 21.895 2.935 -3.141 1.00 25.25 787 ILE A N 1
ATOM 755 C CA . ILE A 1 99 ? 21.387 3.990 -2.247 1.00 25.71 787 ILE A CA 1
ATOM 756 C C . ILE A 1 99 ? 22.527 4.831 -1.855 1.00 26.77 787 ILE A C 1
ATOM 757 O O . ILE A 1 99 ? 23.444 4.354 -1.188 1.00 23.29 787 ILE A O 1
ATOM 762 N N . ASN A 1 100 ? 22.403 6.115 -2.187 1.00 27.25 788 ASN A N 1
ATOM 763 C CA . ASN A 1 100 ? 23.369 7.122 -1.830 1.00 28.02 788 ASN A CA 1
ATOM 764 C C . ASN A 1 100 ? 22.892 7.810 -0.543 1.00 26.29 788 ASN A C 1
ATOM 765 O O . ASN A 1 100 ? 21.773 8.239 -0.436 1.00 27.93 788 ASN A O 1
ATOM 770 N N . ILE A 1 101 ? 23.772 7.846 0.455 1.00 26.94 789 ILE A N 1
ATOM 771 C CA . ILE A 1 101 ? 23.418 8.175 1.864 1.00 27.41 789 ILE A CA 1
ATOM 772 C C . ILE A 1 101 ? 24.189 9.428 2.303 1.00 27.25 789 ILE A C 1
ATOM 773 O O . ILE A 1 101 ? 25.418 9.582 2.019 1.00 26.58 789 ILE A O 1
ATOM 778 N N . GLU A 1 102 ? 23.478 10.318 2.942 1.00 28.40 790 GLU A N 1
ATOM 779 C CA . GLU A 1 102 ? 24.141 11.506 3.482 1.00 28.78 790 GLU A CA 1
ATOM 780 C C . GLU A 1 102 ? 23.698 11.729 4.894 1.00 25.19 790 GLU A C 1
ATOM 781 O O . GLU A 1 102 ? 22.491 11.979 5.169 1.00 29.07 790 GLU A O 1
ATOM 787 N N . CYS A 1 103 ? 24.648 11.718 5.824 1.00 26.75 791 CYS A N 1
ATOM 788 C CA . CYS A 1 103 ? 24.312 11.953 7.212 1.00 27.10 791 CYS A CA 1
ATOM 789 C C . CYS A 1 103 ? 24.310 13.486 7.480 1.00 27.91 791 CYS A C 1
ATOM 790 O O . CYS A 1 103 ? 25.286 14.156 7.187 1.00 26.51 791 CYS A O 1
ATOM 793 N N . ILE A 1 104 ? 23.159 13.999 7.946 1.00 27.72 792 ILE A N 1
ATOM 794 C CA . ILE A 1 104 ? 22.992 15.465 8.073 1.00 29.01 792 ILE A CA 1
ATOM 795 C C . ILE A 1 104 ? 23.298 15.855 9.496 1.00 29.59 792 ILE A C 1
ATOM 796 O O . ILE A 1 104 ? 23.981 16.886 9.748 1.00 31.94 792 ILE A O 1
ATOM 801 N N A SER A 1 105 ? 22.839 15.020 10.415 0.50 29.76 793 SER A N 1
ATOM 802 N N B SER A 1 105 ? 22.786 15.043 10.415 0.50 30.16 793 SER A N 1
ATOM 803 C CA A SER A 1 105 ? 23.150 15.126 11.826 0.50 29.61 793 SER A CA 1
ATOM 804 C CA B SER A 1 105 ? 23.013 15.145 11.855 0.50 30.30 793 SER A CA 1
ATOM 805 C C A SER A 1 105 ? 22.878 13.757 12.516 0.50 29.99 793 SER A C 1
ATOM 806 C C B SER A 1 105 ? 22.952 13.732 12.487 0.50 30.44 793 SER A C 1
ATOM 807 O O A SER A 1 105 ? 22.376 12.804 11.890 0.50 29.65 793 SER A O 1
ATOM 808 O O B SER A 1 105 ? 22.683 12.733 11.790 0.50 30.05 793 SER A O 1
ATOM 813 N N . ASP A 1 106 ? 23.261 13.649 13.781 1.00 30.00 794 ASP A N 1
ATOM 814 C CA . ASP A 1 106 ? 23.197 12.384 14.553 1.00 29.97 794 ASP A CA 1
ATOM 815 C C . ASP A 1 106 ? 21.792 11.853 14.576 1.00 31.81 794 ASP A C 1
ATOM 816 O O . ASP A 1 106 ? 20.841 12.650 14.689 1.00 29.24 794 ASP A O 1
ATOM 821 N N . PHE A 1 107 ? 21.668 10.518 14.516 1.00 29.73 795 PHE A N 1
ATOM 822 C CA . PHE A 1 107 ? 20.413 9.867 14.383 1.00 30.18 795 PHE A CA 1
ATOM 823 C C . PHE A 1 107 ? 20.447 8.516 15.119 1.00 29.43 795 PHE A C 1
ATOM 824 O O . PHE A 1 107 ? 21.514 7.862 15.288 1.00 29.66 795 PHE A O 1
ATOM 832 N N . THR A 1 108 ? 19.280 8.094 15.554 1.00 30.30 796 THR A N 1
ATOM 833 C CA . THR A 1 108 ? 19.163 6.914 16.378 1.00 31.69 796 THR A CA 1
ATOM 834 C C . THR A 1 108 ? 18.271 5.812 15.786 1.00 32.86 796 THR A C 1
ATOM 835 O O . THR A 1 108 ? 18.418 4.636 16.063 1.00 31.99 796 THR A O 1
ATOM 839 N N . GLU A 1 109 ? 17.286 6.202 14.986 1.00 33.33 797 GLU A N 1
ATOM 840 C CA . GLU A 1 109 ? 16.401 5.244 14.330 1.00 33.44 797 GLU A CA 1
ATOM 841 C C . GLU A 1 109 ? 17.056 4.663 13.098 1.00 31.68 797 GLU A C 1
ATOM 842 O O . GLU A 1 109 ? 17.962 5.265 12.514 1.00 29.77 797 GLU A O 1
ATOM 848 N N . ALA A 1 110 ? 16.592 3.490 12.716 1.00 31.20 798 ALA A N 1
ATOM 849 C CA . ALA A 1 110 ? 17.030 2.837 11.464 1.00 31.64 798 ALA A CA 1
ATOM 850 C C . ALA A 1 110 ? 15.943 2.913 10.398 1.00 32.04 798 ALA A C 1
ATOM 851 O O . ALA A 1 110 ? 14.741 2.735 10.692 1.00 32.93 798 ALA A O 1
ATOM 853 N N . PRO A 1 111 ? 16.321 3.081 9.145 1.00 31.09 799 PRO A N 1
ATOM 854 C CA . PRO A 1 111 ? 15.333 2.929 8.065 1.00 30.70 799 PRO A CA 1
ATOM 855 C C . PRO A 1 111 ? 14.754 1.510 7.982 1.00 31.85 799 PRO A C 1
ATOM 856 O O . PRO A 1 111 ? 15.410 0.552 8.388 1.00 31.55 799 PRO A O 1
ATOM 860 N N . VAL A 1 112 ? 13.516 1.374 7.486 1.00 28.89 800 VAL A N 1
ATOM 861 C CA . VAL A 1 112 ? 12.947 0.077 7.218 1.00 29.12 800 VAL A CA 1
ATOM 862 C C . VAL A 1 112 ? 12.925 -0.169 5.702 1.00 27.87 800 VAL A C 1
ATOM 863 O O . VAL A 1 112 ? 12.498 0.674 4.971 1.00 28.65 800 VAL A O 1
ATOM 867 N N . LEU A 1 113 ? 13.381 -1.324 5.259 1.00 26.53 801 LEU A N 1
ATOM 868 C CA . LEU A 1 113 ? 13.216 -1.725 3.865 1.00 28.32 801 LEU A CA 1
ATOM 869 C C . LEU A 1 113 ? 12.006 -2.671 3.739 1.00 27.88 801 LEU A C 1
ATOM 870 O O . LEU A 1 113 ? 11.957 -3.724 4.404 1.00 28.57 801 LEU A O 1
ATOM 875 N N . ASN A 1 114 ? 11.012 -2.201 2.999 1.00 30.50 802 ASN A N 1
ATOM 876 C CA . ASN A 1 114 ? 9.802 -2.956 2.763 1.00 30.11 802 ASN A CA 1
ATOM 877 C C . ASN A 1 114 ? 9.797 -3.363 1.307 1.00 29.75 802 ASN A C 1
ATOM 878 O O . ASN A 1 114 ? 9.985 -2.547 0.416 1.00 29.68 802 ASN A O 1
ATOM 883 N N . ILE A 1 115 ? 9.590 -4.643 1.095 1.00 29.07 803 ILE A N 1
ATOM 884 C CA . ILE A 1 115 ? 9.514 -5.242 -0.197 1.00 30.37 803 ILE A CA 1
ATOM 885 C C . ILE A 1 115 ? 8.152 -5.958 -0.404 1.00 30.07 803 ILE A C 1
ATOM 886 O O . ILE A 1 115 ? 7.759 -6.847 0.374 1.00 29.55 803 ILE A O 1
ATOM 891 N N . GLN A 1 116 ? 7.507 -5.575 -1.505 1.00 32.78 804 GLN A N 1
ATOM 892 C CA . GLN A 1 116 ? 6.223 -6.171 -1.905 1.00 33.92 804 GLN A CA 1
ATOM 893 C C . GLN A 1 116 ? 6.268 -6.591 -3.361 1.00 34.31 804 GLN A C 1
ATOM 894 O O . GLN A 1 116 ? 6.901 -5.957 -4.170 1.00 36.34 804 GLN A O 1
ATOM 900 N N . PHE A 1 117 ? 5.651 -7.723 -3.675 1.00 34.09 805 PHE A N 1
ATOM 901 C CA . PHE A 1 117 ? 5.603 -8.221 -5.016 1.00 33.91 805 PHE A CA 1
ATOM 902 C C . PHE A 1 117 ? 4.529 -9.311 -5.117 1.00 32.08 805 PHE A C 1
ATOM 903 O O . PHE A 1 117 ? 4.077 -9.834 -4.132 1.00 32.20 805 PHE A O 1
ATOM 911 N N . ARG A 1 118 ? 4.144 -9.637 -6.341 1.00 33.86 806 ARG A N 1
ATOM 912 C CA . ARG A 1 118 ? 3.304 -10.804 -6.616 1.00 35.44 806 ARG A CA 1
ATOM 913 C C . ARG A 1 118 ? 4.173 -11.944 -7.062 1.00 35.50 806 ARG A C 1
ATOM 914 O O . ARG A 1 118 ? 5.173 -11.730 -7.827 1.00 34.96 806 ARG A O 1
ATOM 922 N N . TYR A 1 119 ? 3.837 -13.110 -6.541 1.00 35.10 807 TYR A N 1
ATOM 923 C CA . TYR A 1 119 ? 4.495 -14.333 -6.921 1.00 37.94 807 TYR A CA 1
ATOM 924 C C . TYR A 1 119 ? 3.414 -15.366 -7.251 1.00 38.10 807 TYR A C 1
ATOM 925 O O . TYR A 1 119 ? 2.748 -15.870 -6.355 1.00 39.91 807 TYR A O 1
ATOM 934 N N . GLY A 1 120 ? 3.244 -15.671 -8.522 1.00 39.64 808 GLY A N 1
ATOM 935 C CA . GLY A 1 120 ? 2.100 -16.456 -9.004 1.00 40.14 808 GLY A CA 1
ATOM 936 C C . GLY A 1 120 ? 0.824 -15.773 -8.576 1.00 40.49 808 GLY A C 1
ATOM 937 O O . GLY A 1 120 ? 0.637 -14.571 -8.839 1.00 41.62 808 GLY A O 1
ATOM 938 N N . GLY A 1 121 ? -0.010 -16.535 -7.864 1.00 41.85 809 GLY A N 1
ATOM 939 C CA . GLY A 1 121 ? -1.241 -16.015 -7.290 1.00 41.27 809 GLY A CA 1
ATOM 940 C C . GLY A 1 121 ? -1.107 -15.397 -5.897 1.00 41.83 809 GLY A C 1
ATOM 941 O O . GLY A 1 121 ? -2.083 -14.893 -5.350 1.00 42.28 809 GLY A O 1
ATOM 942 N N . THR A 1 122 ? 0.111 -15.364 -5.338 1.00 39.62 810 THR A N 1
ATOM 943 C CA . THR A 1 122 ? 0.318 -14.812 -4.009 1.00 37.73 810 THR A CA 1
ATOM 944 C C . THR A 1 122 ? 0.756 -13.363 -4.006 1.00 34.96 810 THR A C 1
ATOM 945 O O . THR A 1 122 ? 1.164 -12.800 -5.031 1.00 35.02 810 THR A O 1
ATOM 949 N N . PHE A 1 123 ? 0.630 -12.755 -2.838 1.00 33.33 811 PHE A N 1
ATOM 950 C CA . PHE A 1 123 ? 1.037 -11.388 -2.578 1.00 33.22 811 PHE A CA 1
ATOM 951 C C . PHE A 1 123 ? 2.048 -11.544 -1.410 1.00 33.71 811 PHE A C 1
ATOM 952 O O . PHE A 1 123 ? 1.786 -12.202 -0.416 1.00 35.34 811 PHE A O 1
ATOM 960 N N . GLN A 1 124 ? 3.240 -10.997 -1.610 1.00 34.51 812 GLN A N 1
ATOM 961 C CA . GLN A 1 124 ? 4.396 -11.117 -0.680 1.00 32.64 812 GLN A CA 1
ATOM 962 C C . GLN A 1 124 ? 4.657 -9.736 -0.085 1.00 30.31 812 GLN A C 1
ATOM 963 O O . GLN A 1 124 ? 4.452 -8.718 -0.712 1.00 26.52 812 GLN A O 1
ATOM 969 N N . ASN A 1 125 ? 5.023 -9.726 1.195 1.00 30.37 813 ASN A N 1
ATOM 970 C CA . ASN A 1 125 ? 5.270 -8.515 1.918 1.00 30.75 813 ASN A CA 1
ATOM 971 C C . ASN A 1 125 ? 6.329 -8.822 2.972 1.00 31.34 813 ASN A C 1
ATOM 972 O O . ASN A 1 125 ? 6.074 -9.642 3.819 1.00 31.54 813 ASN A O 1
ATOM 977 N N . VAL A 1 126 ? 7.527 -8.195 2.848 1.00 30.13 814 VAL A N 1
ATOM 978 C CA . VAL A 1 126 ? 8.683 -8.418 3.745 1.00 28.58 814 VAL A CA 1
ATOM 979 C C . VAL A 1 126 ? 9.094 -7.074 4.286 1.00 27.77 814 VAL A C 1
ATOM 980 O O . VAL A 1 126 ? 9.137 -6.160 3.495 1.00 28.04 814 VAL A O 1
ATOM 984 N N . SER A 1 127 ? 9.388 -6.956 5.597 1.00 27.39 815 SER A N 1
ATOM 985 C CA . SER A 1 127 ? 9.921 -5.751 6.212 1.00 27.69 815 SER A CA 1
ATOM 986 C C . SER A 1 127 ? 11.176 -6.063 7.042 1.00 28.59 815 SER A C 1
ATOM 987 O O . SER A 1 127 ? 11.205 -7.006 7.820 1.00 29.93 815 SER A O 1
ATOM 990 N N . VAL A 1 128 ? 12.279 -5.335 6.802 1.00 26.28 816 VAL A N 1
ATOM 991 C CA . VAL A 1 128 ? 13.464 -5.548 7.584 1.00 27.00 816 VAL A CA 1
ATOM 992 C C . VAL A 1 128 ? 14.122 -4.247 7.851 1.00 26.92 816 VAL A C 1
ATOM 993 O O . VAL A 1 128 ? 14.082 -3.372 7.055 1.00 27.69 816 VAL A O 1
ATOM 997 N N . LYS A 1 129 ? 14.789 -4.152 8.983 1.00 27.94 817 LYS A N 1
ATOM 998 C CA . LYS A 1 129 ? 15.588 -2.997 9.348 1.00 28.87 817 LYS A CA 1
ATOM 999 C C . LYS A 1 129 ? 16.850 -2.918 8.493 1.00 28.68 817 LYS A C 1
ATOM 1000 O O . LYS A 1 129 ? 17.583 -3.868 8.382 1.00 29.05 817 LYS A O 1
ATOM 1006 N N . LEU A 1 130 ? 17.095 -1.740 7.922 1.00 27.22 818 LEU A N 1
ATOM 1007 C CA . LEU A 1 130 ? 18.234 -1.481 7.150 1.00 27.23 818 LEU A CA 1
ATOM 1008 C C . LEU A 1 130 ? 19.402 -1.007 8.013 1.00 25.90 818 LEU A C 1
ATOM 1009 O O . LEU A 1 130 ? 19.279 -0.026 8.808 1.00 22.40 818 LEU A O 1
ATOM 1014 N N . PRO A 1 131 ? 20.560 -1.684 7.891 1.00 25.96 819 PRO A N 1
ATOM 1015 C CA . PRO A 1 131 ? 21.630 -1.311 8.786 1.00 24.79 819 PRO A CA 1
ATOM 1016 C C . PRO A 1 131 ? 22.433 -0.073 8.376 1.00 25.44 819 PRO A C 1
ATOM 1017 O O . PRO A 1 131 ? 23.579 -0.148 7.939 1.00 25.80 819 PRO A O 1
ATOM 1021 N N . ILE A 1 132 ? 21.832 1.064 8.503 1.00 22.93 820 ILE A N 1
ATOM 1022 C CA . ILE A 1 132 ? 22.550 2.333 8.315 1.00 23.27 820 ILE A CA 1
ATOM 1023 C C . ILE A 1 132 ? 22.489 2.907 9.712 1.00 24.36 820 ILE A C 1
ATOM 1024 O O . ILE A 1 132 ? 21.404 3.112 10.335 1.00 23.79 820 ILE A O 1
ATOM 1029 N N . THR A 1 133 ? 23.684 3.085 10.299 1.00 24.29 821 THR A N 1
ATOM 1030 C CA . THR A 1 133 ? 23.773 3.286 11.733 1.00 24.84 821 THR A CA 1
ATOM 1031 C C . THR A 1 133 ? 24.721 4.414 11.945 1.00 24.33 821 THR A C 1
ATOM 1032 O O . THR A 1 133 ? 25.598 4.629 11.158 1.00 24.69 821 THR A O 1
ATOM 1036 N N . LEU A 1 134 ? 24.594 5.077 13.072 1.00 25.94 822 LEU A N 1
ATOM 1037 C CA . LEU A 1 134 ? 25.422 6.256 13.359 1.00 24.47 822 LEU A CA 1
ATOM 1038 C C . LEU A 1 134 ? 26.921 5.958 13.291 1.00 24.23 822 LEU A C 1
ATOM 1039 O O . LEU A 1 134 ? 27.740 6.806 12.877 1.00 20.68 822 LEU A O 1
ATOM 1044 N N . ASN A 1 135 ? 27.320 4.743 13.714 1.00 24.15 823 ASN A N 1
ATOM 1045 C CA . ASN A 1 135 ? 28.789 4.445 13.680 1.00 22.90 823 ASN A CA 1
ATOM 1046 C C . ASN A 1 135 ? 29.408 4.325 12.289 1.00 22.09 823 ASN A C 1
ATOM 1047 O O . ASN A 1 135 ? 30.660 4.318 12.181 1.00 21.28 823 ASN A O 1
ATOM 1052 N N . LYS A 1 136 ? 28.569 4.185 11.277 1.00 22.24 824 LYS A N 1
ATOM 1053 C CA . LYS A 1 136 ? 28.995 4.122 9.896 1.00 22.45 824 LYS A CA 1
ATOM 1054 C C . LYS A 1 136 ? 29.645 5.469 9.537 1.00 22.24 824 LYS A C 1
ATOM 1055 O O . LYS A 1 136 ? 30.498 5.499 8.714 1.00 22.10 824 LYS A O 1
ATOM 1061 N N . PHE A 1 137 ? 29.392 6.488 10.346 1.00 24.62 825 PHE A N 1
ATOM 1062 C CA . PHE A 1 137 ? 30.013 7.824 10.146 1.00 24.36 825 PHE A CA 1
ATOM 1063 C C . PHE A 1 137 ? 31.089 8.155 11.222 1.00 25.06 825 PHE A C 1
ATOM 1064 O O . PHE A 1 137 ? 31.616 9.270 11.295 1.00 26.48 825 PHE A O 1
ATOM 1072 N N . PHE A 1 138 ? 31.510 7.105 11.930 1.00 24.76 826 PHE A N 1
ATOM 1073 C CA . PHE A 1 138 ? 32.442 7.141 12.984 1.00 25.75 826 PHE A CA 1
ATOM 1074 C C . PHE A 1 138 ? 33.786 6.812 12.441 1.00 27.22 826 PHE A C 1
ATOM 1075 O O . PHE A 1 138 ? 33.953 5.705 12.022 1.00 26.12 826 PHE A O 1
ATOM 1083 N N . GLN A 1 139 ? 34.745 7.730 12.551 1.00 27.83 827 GLN A N 1
ATOM 1084 C CA . GLN A 1 139 ? 36.155 7.522 12.104 1.00 28.78 827 GLN A CA 1
ATOM 1085 C C . GLN A 1 139 ? 37.253 7.625 13.152 1.00 27.07 827 GLN A C 1
ATOM 1086 O O . GLN A 1 139 ? 37.182 8.460 14.074 1.00 28.07 827 GLN A O 1
ATOM 1092 N N . PRO A 1 140 ? 38.306 6.777 13.037 1.00 27.30 828 PRO A N 1
ATOM 1093 C CA . PRO A 1 140 ? 39.217 6.670 14.180 1.00 27.48 828 PRO A CA 1
ATOM 1094 C C . PRO A 1 140 ? 40.026 7.940 14.526 1.00 28.74 828 PRO A C 1
ATOM 1095 O O . PRO A 1 140 ? 40.381 8.679 13.629 1.00 27.65 828 PRO A O 1
ATOM 1099 N N . THR A 1 141 ? 40.261 8.169 15.809 1.00 27.56 829 THR A N 1
ATOM 1100 C CA . THR A 1 141 ? 41.171 9.192 16.285 1.00 29.26 829 THR A CA 1
ATOM 1101 C C . THR A 1 141 ? 42.278 8.585 17.165 1.00 28.79 829 THR A C 1
ATOM 1102 O O . THR A 1 141 ? 42.049 8.245 18.346 1.00 27.38 829 THR A O 1
ATOM 1106 N N . GLU A 1 142 ? 43.486 8.575 16.612 1.00 30.63 830 GLU A N 1
ATOM 1107 C CA . GLU A 1 142 ? 44.698 8.177 17.332 1.00 31.84 830 GLU A CA 1
ATOM 1108 C C . GLU A 1 142 ? 45.105 9.270 18.307 1.00 31.55 830 GLU A C 1
ATOM 1109 O O . GLU A 1 142 ? 45.036 10.441 17.972 1.00 31.63 830 GLU A O 1
ATOM 1115 N N . MET A 1 143 ? 45.463 8.931 19.540 1.00 31.68 831 MET A N 1
ATOM 1116 C CA . MET A 1 143 ? 45.916 9.942 20.519 1.00 31.50 831 MET A CA 1
ATOM 1117 C C . MET A 1 143 ? 46.641 9.208 21.635 1.00 33.47 831 MET A C 1
ATOM 1118 O O . MET A 1 143 ? 46.405 8.011 21.899 1.00 32.86 831 MET A O 1
ATOM 1123 N N . ALA A 1 144 ? 47.588 9.917 22.239 1.00 35.99 832 ALA A N 1
ATOM 1124 C CA . ALA A 1 144 ? 48.429 9.399 23.306 1.00 35.45 832 ALA A CA 1
ATOM 1125 C C . ALA A 1 144 ? 47.519 9.390 24.491 1.00 35.19 832 ALA A C 1
ATOM 1126 O O . ALA A 1 144 ? 46.436 10.016 24.467 1.00 31.56 832 ALA A O 1
ATOM 1128 N N . SER A 1 145 ? 47.995 8.705 25.529 1.00 36.05 833 SER A N 1
ATOM 112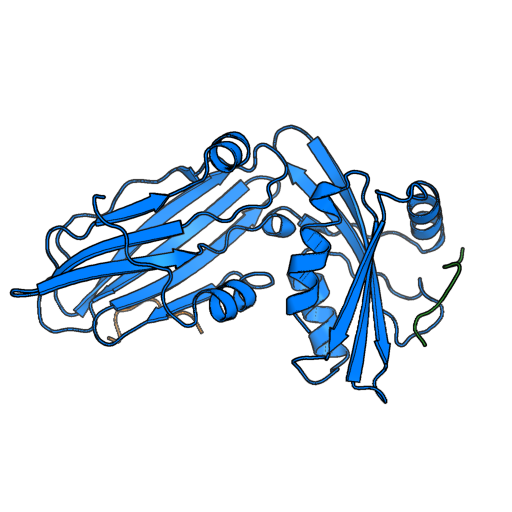9 C CA . SER A 1 145 ? 47.312 8.537 26.823 1.00 36.35 833 SER A CA 1
ATOM 1130 C C . SER A 1 145 ? 46.996 9.826 27.562 1.00 36.06 833 SER A C 1
ATOM 1131 O O . SER A 1 145 ? 45.944 10.006 28.178 1.00 32.36 833 SER A O 1
ATOM 1134 N N . GLN A 1 146 ? 47.926 10.773 27.510 1.00 36.26 834 GLN A N 1
ATOM 1135 C CA . GLN A 1 146 ? 47.744 12.018 28.258 1.00 37.29 834 GLN A CA 1
ATOM 1136 C C . GLN A 1 146 ? 46.595 12.831 27.701 1.00 34.77 834 GLN A C 1
ATOM 1137 O O . GLN A 1 146 ? 45.793 13.476 28.429 1.00 35.37 834 GLN A O 1
ATOM 1143 N N . ASP A 1 147 ? 46.578 12.835 26.370 1.00 35.28 835 ASP A N 1
ATOM 1144 C CA . ASP A 1 147 ? 45.516 13.486 25.532 1.00 34.89 835 ASP A CA 1
ATOM 1145 C C . ASP A 1 147 ? 44.182 12.819 25.716 1.00 32.67 835 ASP A C 1
ATOM 1146 O O . ASP A 1 147 ? 43.181 13.508 25.852 1.00 30.81 835 ASP A O 1
ATOM 1151 N N . PHE A 1 148 ? 44.185 11.480 25.739 1.00 28.11 836 PHE A N 1
ATOM 1152 C CA . PHE A 1 148 ? 42.954 10.787 26.058 1.00 28.47 836 PHE A CA 1
ATOM 1153 C C . PHE A 1 148 ? 42.327 11.209 27.398 1.00 28.27 836 PHE A C 1
ATOM 1154 O O . PHE A 1 148 ? 41.156 11.596 27.466 1.00 27.25 836 PHE A O 1
ATOM 1162 N N . PHE A 1 149 ? 43.135 11.191 28.472 1.00 28.48 837 PHE A N 1
ATOM 1163 C CA . PHE A 1 149 ? 42.591 11.464 29.755 1.00 28.60 837 PHE A CA 1
ATOM 1164 C C . PHE A 1 149 ? 42.169 12.902 29.937 1.00 29.91 837 PHE A C 1
ATOM 1165 O O . PHE A 1 149 ? 41.190 13.187 30.674 1.00 26.12 837 PHE A O 1
ATOM 1173 N N . GLN A 1 150 ? 42.804 13.800 29.236 1.00 28.43 838 GLN A N 1
ATOM 1174 C CA . GLN A 1 150 ? 42.356 15.186 29.226 1.00 30.72 838 GLN A CA 1
ATOM 1175 C C . GLN A 1 150 ? 40.973 15.291 28.645 1.00 28.30 838 GLN A C 1
ATOM 1176 O O . GLN A 1 150 ? 40.111 16.022 29.148 1.00 29.35 838 GLN A O 1
ATOM 1182 N N . ARG A 1 151 ? 40.769 14.636 27.501 1.00 27.27 839 ARG A N 1
ATOM 1183 C CA . ARG A 1 151 ? 39.492 14.654 26.842 1.00 26.51 839 ARG A CA 1
ATOM 1184 C C . ARG A 1 151 ? 38.462 13.912 27.697 1.00 28.18 839 ARG A C 1
ATOM 1185 O O . ARG A 1 151 ? 37.307 14.327 27.734 1.00 26.29 839 ARG A O 1
ATOM 1193 N N . TRP A 1 152 ? 38.870 12.792 28.289 1.00 27.95 840 TRP A N 1
ATOM 1194 C CA . TRP A 1 152 ? 37.912 12.020 29.102 1.00 27.12 840 TRP A CA 1
ATOM 1195 C C . TRP A 1 152 ? 37.353 12.893 30.244 1.00 28.46 840 TRP A C 1
ATOM 1196 O O . TRP A 1 152 ? 36.151 12.970 30.488 1.00 27.42 840 TRP A O 1
ATOM 1207 N N . LYS A 1 153 ? 38.250 13.557 30.943 1.00 31.02 841 LYS A N 1
ATOM 1208 C CA . LYS A 1 153 ? 37.910 14.450 32.087 1.00 33.52 841 LYS A CA 1
ATOM 1209 C C . LYS A 1 153 ? 37.101 15.687 31.721 1.00 34.10 841 LYS A C 1
ATOM 1210 O O . LYS A 1 153 ? 36.357 16.134 32.535 1.00 35.64 841 LYS A O 1
ATOM 1216 N N . GLN A 1 154 ? 37.236 16.203 30.499 1.00 35.86 842 GLN A N 1
ATOM 1217 C CA . GLN A 1 154 ? 36.337 17.269 29.910 1.00 36.53 842 GLN A CA 1
ATOM 1218 C C . GLN A 1 154 ? 34.909 16.807 29.715 1.00 37.09 842 GLN A C 1
ATOM 1219 O O . GLN A 1 154 ? 34.027 17.653 29.587 1.00 37.16 842 GLN A O 1
ATOM 1225 N N . LEU A 1 155 ? 34.667 15.489 29.667 1.00 34.61 843 LEU A N 1
ATOM 1226 C CA . LEU A 1 155 ? 33.338 14.936 29.442 1.00 35.73 843 LEU A CA 1
ATOM 1227 C C . LEU A 1 155 ? 32.769 14.284 30.768 1.00 36.31 843 LEU A C 1
ATOM 1228 O O . LEU A 1 155 ? 32.237 13.160 30.831 1.00 34.69 843 LEU A O 1
ATOM 1233 N N . SER A 1 156 ? 32.832 15.087 31.797 1.00 38.27 844 SER A N 1
ATOM 1234 C CA . SER A 1 156 ? 32.541 14.692 33.160 1.00 39.79 844 SER A CA 1
ATOM 1235 C C . SER A 1 156 ? 31.076 15.002 33.583 1.00 40.43 844 SER A C 1
ATOM 1236 O O . SER A 1 156 ? 30.672 14.645 34.694 1.00 42.26 844 SER A O 1
ATOM 1239 N N . ASN A 1 157 ? 30.279 15.619 32.722 1.00 42.01 845 ASN A N 1
ATOM 1240 C CA . ASN A 1 157 ? 28.851 15.771 33.006 1.00 41.68 845 ASN A CA 1
ATOM 1241 C C . ASN A 1 157 ? 28.163 14.392 33.016 1.00 42.50 845 ASN A C 1
ATOM 1242 O O . ASN A 1 157 ? 28.510 13.494 32.211 1.00 42.49 845 ASN A O 1
ATOM 1247 N N . PRO A 1 158 ? 27.152 14.219 33.910 1.00 40.96 846 PRO A N 1
ATOM 1248 C CA . PRO A 1 158 ? 26.500 12.922 34.074 1.00 39.11 846 PRO A CA 1
ATOM 1249 C C . PRO A 1 158 ? 25.850 12.394 32.826 1.00 37.07 846 PRO A C 1
ATOM 1250 O O . PRO A 1 158 ? 25.968 11.192 32.530 1.00 37.41 846 PRO A O 1
ATOM 1254 N N A GLN A 1 159 ? 25.190 13.273 32.082 0.50 36.08 847 GLN A N 1
ATOM 1255 N N B GLN A 1 159 ? 25.200 13.282 32.079 0.50 36.13 847 GLN A N 1
ATOM 1256 C CA A GLN A 1 159 ? 24.462 12.854 30.887 0.50 34.85 847 GLN A CA 1
ATOM 1257 C CA B GLN A 1 159 ? 24.481 12.912 30.853 0.50 34.76 847 GLN A CA 1
ATOM 1258 C C A GLN A 1 159 ? 25.369 12.605 29.660 0.50 32.52 847 GLN A C 1
ATOM 1259 C C B GLN A 1 159 ? 25.392 12.551 29.677 0.50 32.56 847 GLN A C 1
ATOM 1260 O O A GLN A 1 159 ? 24.906 12.076 28.666 0.50 30.85 847 GLN A O 1
ATOM 1261 O O B GLN A 1 159 ? 24.948 11.942 28.715 0.50 30.72 847 GLN A O 1
ATOM 1272 N N . GLN A 1 160 ? 26.655 12.943 29.770 1.00 30.32 848 GLN A N 1
ATOM 1273 C CA . GLN A 1 160 ? 27.613 12.664 28.688 1.00 29.43 848 GLN A CA 1
ATOM 1274 C C . GLN A 1 160 ? 28.053 11.222 28.717 1.00 28.16 848 GLN A C 1
ATOM 1275 O O . GLN A 1 160 ? 28.512 10.719 27.685 1.00 31.16 848 GLN A O 1
ATOM 1281 N N . GLU A 1 161 ? 27.999 10.606 29.894 1.00 26.89 849 GLU A N 1
ATOM 1282 C CA . GLU A 1 161 ? 28.458 9.203 30.065 1.00 26.51 849 GLU A CA 1
ATOM 1283 C C . GLU A 1 161 ? 27.286 8.217 29.997 1.00 26.72 849 GLU A C 1
ATOM 1284 O O . GLU A 1 161 ? 26.233 8.415 30.702 1.00 25.33 849 GLU A O 1
ATOM 1290 N N . VAL A 1 162 ? 27.443 7.117 29.221 1.00 23.13 850 VAL A N 1
ATOM 1291 C CA . VAL A 1 162 ? 26.441 6.058 29.229 1.00 25.43 850 VAL A CA 1
ATOM 1292 C C . VAL A 1 162 ? 27.229 4.766 29.470 1.00 25.99 850 VAL A C 1
ATOM 1293 O O . VAL A 1 162 ? 28.311 4.593 28.857 1.00 24.20 850 VAL A O 1
ATOM 1297 N N . GLN A 1 163 ? 26.697 3.879 30.322 1.00 25.19 851 GLN A N 1
ATOM 1298 C CA . GLN A 1 163 ? 27.316 2.580 30.511 1.00 24.52 851 GLN A CA 1
ATOM 1299 C C . GLN A 1 163 ? 26.359 1.440 30.342 1.00 24.51 851 GLN A C 1
ATOM 1300 O O . GLN A 1 163 ? 25.156 1.615 30.536 1.00 23.21 851 GLN A O 1
ATOM 1306 N N . ASN A 1 164 ? 26.919 0.245 30.137 1.00 23.08 852 ASN A N 1
ATOM 1307 C CA . ASN A 1 164 ? 26.098 -0.944 30.001 1.00 22.99 852 ASN A CA 1
ATOM 1308 C C . ASN A 1 164 ? 26.928 -2.071 30.486 1.00 24.50 852 ASN A C 1
ATOM 1309 O O . ASN A 1 164 ? 28.174 -2.009 30.407 1.00 20.99 852 ASN A O 1
ATOM 1314 N N . ILE A 1 165 ? 26.253 -3.057 31.149 1.00 22.64 853 ILE A N 1
ATOM 1315 C CA . ILE A 1 165 ? 26.888 -4.225 31.633 1.00 24.24 853 ILE A CA 1
ATOM 1316 C C . ILE A 1 165 ? 26.161 -5.369 30.994 1.00 23.35 853 ILE A C 1
ATOM 1317 O O . ILE A 1 165 ? 24.903 -5.384 30.894 1.00 26.29 853 ILE A O 1
ATOM 1322 N N . PHE A 1 166 ? 26.884 -6.338 30.441 1.00 22.74 854 PHE A N 1
ATOM 1323 C CA . PHE A 1 166 ? 26.176 -7.333 29.639 1.00 23.51 854 PHE A CA 1
ATOM 1324 C C . PHE A 1 166 ? 26.916 -8.632 29.570 1.00 24.50 854 PHE A C 1
ATOM 1325 O O . PHE A 1 166 ? 28.143 -8.659 29.643 1.00 23.36 854 PHE A O 1
ATOM 1333 N N . LYS A 1 167 ? 26.168 -9.664 29.229 1.00 25.86 855 LYS A N 1
ATOM 1334 C CA . LYS A 1 167 ? 26.751 -10.973 29.068 1.00 25.49 855 LYS A CA 1
ATOM 1335 C C . LYS A 1 167 ? 27.432 -11.123 27.693 1.00 24.48 855 LYS A C 1
ATOM 1336 O O . LYS A 1 167 ? 26.823 -10.824 26.672 1.00 24.65 855 LYS A O 1
ATOM 1342 N N . ALA A 1 168 ? 28.630 -11.694 27.637 1.00 25.19 856 ALA A N 1
ATOM 1343 C CA . ALA A 1 168 ? 29.266 -11.876 26.332 1.00 25.46 856 ALA A CA 1
ATOM 1344 C C . ALA A 1 168 ? 28.426 -12.840 25.507 1.00 25.72 856 ALA A C 1
ATOM 1345 O O . ALA A 1 168 ? 28.068 -13.897 26.051 1.00 26.41 856 ALA A O 1
ATOM 1347 N N . LYS A 1 169 ? 28.126 -12.495 24.261 1.00 24.79 857 LYS A N 1
ATOM 1348 C CA . LYS A 1 169 ? 27.484 -13.395 23.317 1.00 27.45 857 LYS A CA 1
ATOM 1349 C C . LYS A 1 169 ? 28.502 -14.312 22.680 1.00 28.98 857 LYS A C 1
ATOM 1350 O O . LYS A 1 169 ? 28.178 -15.405 22.285 1.00 30.22 857 LYS A O 1
ATOM 1356 N N . HIS A 1 170 ? 29.728 -13.816 22.596 1.00 27.20 858 HIS A N 1
ATOM 1357 C CA . HIS A 1 170 ? 30.818 -14.558 21.972 1.00 27.49 858 HIS A CA 1
ATOM 1358 C C . HIS A 1 170 ? 31.934 -14.770 22.952 1.00 27.66 858 HIS A C 1
ATOM 1359 O O . HIS A 1 170 ? 32.104 -14.010 23.933 1.00 28.77 858 HIS A O 1
ATOM 1366 N N . PRO A 1 171 ? 32.819 -15.724 22.622 1.00 27.99 859 PRO A N 1
ATOM 1367 C CA . PRO A 1 171 ? 34.007 -15.931 23.386 1.00 25.99 859 PRO A CA 1
ATOM 1368 C C . PRO A 1 171 ? 34.763 -14.596 23.516 1.00 25.69 859 PRO A C 1
ATOM 1369 O O . PRO A 1 171 ? 34.726 -13.810 22.570 1.00 24.49 859 PRO A O 1
ATOM 1373 N N . MET A 1 172 ? 35.406 -14.358 24.633 1.00 23.60 860 MET A N 1
ATOM 1374 C CA . MET A 1 172 ? 36.061 -13.105 24.927 1.00 24.13 860 MET A CA 1
ATOM 1375 C C . MET A 1 172 ? 37.458 -13.283 24.432 1.00 23.10 860 MET A C 1
ATOM 1376 O O . MET A 1 172 ? 38.428 -13.388 25.198 1.00 25.63 860 MET A O 1
ATOM 1381 N N . ASP A 1 173 ? 37.497 -13.190 23.118 1.00 25.05 861 ASP A N 1
ATOM 1382 C CA . ASP A 1 173 ? 38.706 -13.428 22.264 1.00 24.94 861 ASP A CA 1
ATOM 1383 C C . ASP A 1 173 ? 39.347 -12.044 21.971 1.00 25.77 861 ASP A C 1
ATOM 1384 O O . ASP A 1 173 ? 38.882 -11.302 21.125 1.00 26.35 861 ASP A O 1
ATOM 1389 N N . THR A 1 174 ? 40.432 -11.766 22.661 1.00 26.35 862 THR A N 1
ATOM 1390 C CA . THR A 1 174 ? 41.177 -10.501 22.593 1.00 28.36 862 THR A CA 1
ATOM 1391 C C . THR A 1 174 ? 41.318 -9.973 21.187 1.00 28.09 862 THR A C 1
ATOM 1392 O O . THR A 1 174 ? 40.870 -8.846 20.913 1.00 26.78 862 THR A O 1
ATOM 1396 N N . GLU A 1 175 ? 41.750 -10.821 20.264 1.00 27.23 863 GLU A N 1
ATOM 1397 C CA . GLU A 1 175 ? 42.049 -10.350 18.923 1.00 28.30 863 GLU A CA 1
ATOM 1398 C C . GLU A 1 175 ? 40.788 -9.999 18.132 1.00 28.41 863 GLU A C 1
ATOM 1399 O O . GLU A 1 175 ? 40.725 -9.009 17.365 1.00 26.80 863 GLU A O 1
ATOM 1405 N N . ILE A 1 176 ? 39.765 -10.819 18.280 1.00 26.17 864 ILE A N 1
ATOM 1406 C CA . ILE A 1 176 ? 38.490 -10.563 17.628 1.00 26.95 864 ILE A CA 1
ATOM 1407 C C . ILE A 1 176 ? 37.857 -9.285 18.236 1.00 24.75 864 ILE A C 1
ATOM 1408 O O . ILE A 1 176 ? 37.247 -8.530 17.515 1.00 26.03 864 ILE A O 1
ATOM 1413 N N . THR A 1 177 ? 38.034 -9.094 19.527 1.00 23.18 865 THR A N 1
ATOM 1414 C CA . THR A 1 177 ? 37.423 -7.927 20.239 1.00 24.40 865 THR A CA 1
ATOM 1415 C C . THR A 1 177 ? 38.107 -6.691 19.651 1.00 23.97 865 THR A C 1
ATOM 1416 O O . THR A 1 177 ? 37.458 -5.733 19.224 1.00 25.07 865 THR A O 1
ATOM 1420 N N . LYS A 1 178 ? 39.422 -6.707 19.524 1.00 23.96 866 LYS A N 1
ATOM 1421 C CA . LYS A 1 178 ? 40.088 -5.562 18.933 1.00 25.07 866 LYS A CA 1
ATOM 1422 C C . LYS A 1 178 ? 39.614 -5.273 17.537 1.00 25.46 866 LYS A C 1
ATOM 1423 O O . LYS A 1 178 ? 39.405 -4.113 17.149 1.00 25.07 866 LYS A O 1
ATOM 1429 N N . ALA A 1 179 ? 39.460 -6.292 16.715 1.00 23.10 867 ALA A N 1
ATOM 1430 C CA . ALA A 1 179 ? 38.932 -6.112 15.402 1.00 23.68 867 ALA A CA 1
ATOM 1431 C C . ALA A 1 179 ? 37.521 -5.554 15.275 1.00 24.73 867 ALA A C 1
ATOM 1432 O O . ALA A 1 179 ? 37.229 -4.746 14.362 1.00 22.87 867 ALA A O 1
ATOM 1434 N N . LYS A 1 180 ? 36.636 -5.902 16.193 1.00 23.49 868 LYS A N 1
ATOM 1435 C CA . LYS A 1 180 ? 35.271 -5.348 16.157 1.00 25.18 868 LYS A CA 1
ATOM 1436 C C . LYS A 1 180 ? 35.233 -3.864 16.578 1.00 23.88 868 LYS A C 1
ATOM 1437 O O . LYS A 1 180 ? 34.484 -3.095 15.983 1.00 20.17 868 LYS A O 1
ATOM 1443 N N . ILE A 1 181 ? 36.039 -3.508 17.604 1.00 21.66 869 ILE A N 1
ATOM 1444 C CA . ILE A 1 181 ? 36.191 -2.121 18.005 1.00 21.99 869 ILE A CA 1
ATOM 1445 C C . ILE A 1 181 ? 36.683 -1.263 16.825 1.00 23.06 869 ILE A C 1
ATOM 1446 O O . ILE A 1 181 ? 36.063 -0.240 16.455 1.00 21.34 869 ILE A O 1
ATOM 1451 N N . ILE A 1 182 ? 37.714 -1.751 16.120 1.00 21.88 870 ILE A N 1
ATOM 1452 C CA . ILE A 1 182 ? 38.127 -1.099 14.878 1.00 25.10 870 ILE A CA 1
ATOM 1453 C C . ILE A 1 182 ? 37.049 -1.029 13.801 1.00 24.72 870 ILE A C 1
ATOM 1454 O O . ILE A 1 182 ? 36.797 0.061 13.159 1.00 22.18 870 ILE A O 1
ATOM 1459 N N . GLY A 1 183 ? 36.365 -2.173 13.626 1.00 24.22 871 GLY A N 1
ATOM 1460 C CA . GLY A 1 183 ? 35.291 -2.295 12.642 1.00 23.63 871 GLY A CA 1
ATOM 1461 C C . GLY A 1 183 ? 34.189 -1.307 12.949 1.00 21.30 871 GLY A C 1
ATOM 1462 O O . GLY A 1 183 ? 33.393 -0.969 12.076 1.00 19.99 871 GLY A O 1
ATOM 1463 N N . PHE A 1 184 ? 34.050 -0.982 14.213 1.00 21.09 872 PHE A N 1
ATOM 1464 C CA . PHE A 1 184 ? 32.912 -0.131 14.667 1.00 20.80 872 PHE A CA 1
ATOM 1465 C C . PHE A 1 184 ? 33.242 1.289 14.220 1.00 21.39 872 PHE A C 1
ATOM 1466 O O . PHE A 1 184 ? 32.351 2.072 13.923 1.00 21.83 872 PHE A O 1
ATOM 1474 N N . GLY A 1 185 ? 34.536 1.539 13.971 1.00 20.17 873 GLY A N 1
ATOM 1475 C CA . GLY A 1 185 ? 34.981 2.911 13.539 1.00 21.99 873 GLY A CA 1
ATOM 1476 C C . GLY A 1 185 ? 35.904 3.620 14.446 1.00 22.44 873 GLY A C 1
ATOM 1477 O O . GLY A 1 185 ? 36.288 4.769 14.231 1.00 23.29 873 GLY A O 1
ATOM 1478 N N . SER A 1 186 ? 36.131 3.030 15.599 1.00 24.39 874 SER A N 1
ATOM 1479 C CA . SER A 1 186 ? 36.995 3.567 16.614 1.00 25.91 874 SER A CA 1
ATOM 1480 C C . SER A 1 186 ? 38.455 3.259 16.364 1.00 26.71 874 SER A C 1
ATOM 1481 O O . SER A 1 186 ? 38.746 2.237 15.753 1.00 24.00 874 SER A O 1
ATOM 1484 N N . ALA A 1 187 ? 39.359 4.130 16.822 1.00 26.19 875 ALA A N 1
ATOM 1485 C CA . ALA A 1 187 ? 40.778 3.737 17.003 1.00 26.67 875 ALA A CA 1
ATOM 1486 C C . ALA A 1 187 ? 40.862 2.938 18.259 1.00 27.89 875 ALA A C 1
ATOM 1487 O O . ALA A 1 187 ? 39.982 3.039 19.169 1.00 29.22 875 ALA A O 1
ATOM 1489 N N . LEU A 1 188 ? 41.811 2.029 18.274 1.00 28.38 876 LEU A N 1
ATOM 1490 C CA . LEU A 1 188 ? 42.132 1.203 19.398 1.00 29.39 876 LEU A CA 1
ATOM 1491 C C . LEU A 1 188 ? 43.408 1.789 19.989 1.00 30.93 876 LEU A C 1
ATOM 1492 O O . LEU A 1 188 ? 44.502 1.688 19.379 1.00 28.83 876 LEU A O 1
ATOM 1497 N N . LEU A 1 189 ? 43.330 2.275 21.227 1.00 30.29 877 LEU A N 1
ATOM 1498 C CA . LEU A 1 189 ? 44.423 2.990 21.788 1.00 31.92 877 LEU A CA 1
ATOM 1499 C C . LEU A 1 189 ? 45.087 2.067 22.787 1.00 34.94 877 LEU A C 1
ATOM 1500 O O . LEU A 1 189 ? 44.452 1.646 23.755 1.00 38.30 877 LEU A O 1
ATOM 1505 N N . GLU A 1 190 ? 46.364 1.809 22.631 1.00 37.48 878 GLU A N 1
ATOM 1506 C CA . GLU A 1 190 ? 47.075 0.898 23.524 1.00 39.33 878 GLU A CA 1
ATOM 1507 C C . GLU A 1 190 ? 47.812 1.610 24.663 1.00 39.91 878 GLU A C 1
ATOM 1508 O O . GLU A 1 190 ? 48.271 2.752 24.520 1.00 38.92 878 GLU A O 1
ATOM 1514 N N . GLU A 1 191 ? 47.870 0.962 25.818 1.00 38.54 879 GLU A N 1
ATOM 1515 C CA . GLU A 1 191 ? 48.482 1.530 27.022 1.00 39.50 879 GLU A CA 1
ATOM 1516 C C . GLU A 1 191 ? 47.823 2.786 27.490 1.00 37.78 879 GLU A C 1
ATOM 1517 O O . GLU A 1 191 ? 48.508 3.699 28.003 1.00 37.89 879 GLU A O 1
ATOM 1523 N N . VAL A 1 192 ? 46.497 2.858 27.389 1.00 33.25 880 VAL A N 1
ATOM 1524 C CA . VAL A 1 192 ? 45.822 3.968 28.022 1.00 31.32 880 VAL A CA 1
ATOM 1525 C C . VAL A 1 192 ? 45.274 3.518 29.378 1.00 31.37 880 VAL A C 1
ATOM 1526 O O . VAL A 1 192 ? 45.475 4.134 30.387 1.00 31.63 880 VAL A O 1
ATOM 1530 N N . ASP A 1 193 ? 44.470 2.470 29.391 1.00 31.31 881 ASP A N 1
ATOM 1531 C CA . ASP A 1 193 ? 44.024 1.844 30.626 1.00 31.36 881 ASP A CA 1
ATOM 1532 C C . ASP A 1 193 ? 45.232 1.073 31.105 1.00 32.01 881 ASP A C 1
ATOM 1533 O O . ASP A 1 193 ? 45.797 0.317 30.329 1.00 30.19 881 ASP A O 1
ATOM 1538 N N . PRO A 1 194 ? 45.624 1.235 32.387 1.00 33.24 882 PRO A N 1
ATOM 1539 C CA . PRO A 1 194 ? 46.795 0.479 32.786 1.00 33.89 882 PRO A CA 1
ATOM 1540 C C . PRO A 1 194 ? 46.542 -1.035 32.899 1.00 33.95 882 PRO A C 1
ATOM 1541 O O . PRO A 1 194 ? 47.486 -1.794 33.026 1.00 37.43 882 PRO A O 1
ATOM 1545 N N . ASN A 1 195 ? 45.291 -1.456 32.924 1.00 33.82 883 ASN A N 1
ATOM 1546 C CA . ASN A 1 195 ? 44.916 -2.861 32.936 1.00 32.58 883 ASN A CA 1
ATOM 1547 C C . ASN A 1 195 ? 44.968 -3.269 31.507 1.00 32.53 883 ASN A C 1
ATOM 1548 O O . ASN A 1 195 ? 44.177 -2.854 30.673 1.00 31.72 883 ASN A O 1
ATOM 1553 N N . PRO A 1 196 ? 45.883 -4.161 31.194 1.00 33.72 884 PRO A N 1
ATOM 1554 C CA . PRO A 1 196 ? 46.003 -4.603 29.799 1.00 33.43 884 PRO A CA 1
ATOM 1555 C C . PRO A 1 196 ? 44.871 -5.504 29.269 1.00 32.16 884 PRO A C 1
ATOM 1556 O O . PRO A 1 196 ? 44.795 -5.760 28.069 1.00 33.04 884 PRO A O 1
ATOM 1560 N N . ALA A 1 197 ? 43.997 -5.969 30.147 1.00 32.25 885 ALA A N 1
ATOM 1561 C CA . ALA A 1 197 ? 42.790 -6.657 29.714 1.00 30.84 885 ALA A CA 1
ATOM 1562 C C . ALA A 1 197 ? 41.697 -5.727 29.157 1.00 29.49 885 ALA A C 1
ATOM 1563 O O . ALA A 1 197 ? 40.775 -6.174 28.412 1.00 26.34 885 ALA A O 1
ATOM 1565 N N . ASN A 1 198 ? 41.852 -4.427 29.403 1.00 28.83 886 ASN A N 1
ATOM 1566 C CA . ASN A 1 198 ? 40.816 -3.465 29.037 1.00 27.43 886 ASN A CA 1
ATOM 1567 C C . ASN A 1 198 ? 41.091 -2.845 27.673 1.00 26.81 886 ASN A C 1
ATOM 1568 O O . ASN A 1 198 ? 42.224 -2.881 27.199 1.00 26.17 886 ASN A O 1
ATOM 1573 N N . PHE A 1 199 ? 40.022 -2.407 26.968 1.00 23.33 887 PHE A N 1
ATOM 1574 C CA . PHE A 1 199 ? 40.139 -1.764 25.684 1.00 23.76 887 PHE A CA 1
ATOM 1575 C C . PHE A 1 199 ? 39.620 -0.300 25.763 1.00 24.69 887 PHE A C 1
ATOM 1576 O O . PHE A 1 199 ? 38.565 -0.018 26.311 1.00 24.24 887 PHE A O 1
ATOM 1584 N N . VAL A 1 200 ? 40.350 0.573 25.105 1.00 21.23 888 VAL A N 1
ATOM 1585 C CA . VAL A 1 200 ? 40.076 2.012 25.025 1.00 21.84 888 VAL A CA 1
ATOM 1586 C C . VAL A 1 200 ? 40.095 2.479 23.559 1.00 24.41 888 VAL A C 1
ATOM 1587 O O . VAL A 1 200 ? 40.931 2.056 22.778 1.00 25.04 888 VAL A O 1
ATOM 1591 N N . GLY A 1 201 ? 39.119 3.291 23.152 1.00 21.05 889 GLY A N 1
ATOM 1592 C CA . GLY A 1 201 ? 38.888 3.747 21.862 1.00 18.32 889 GLY A CA 1
ATOM 1593 C C . GLY A 1 201 ? 38.564 5.231 21.821 1.00 20.74 889 GLY A C 1
ATOM 1594 O O . GLY A 1 201 ? 38.122 5.769 22.840 1.00 19.33 889 GLY A O 1
ATOM 1595 N N . ALA A 1 202 ? 38.825 5.861 20.653 1.00 22.61 890 ALA A N 1
ATOM 1596 C CA . ALA A 1 202 ? 38.477 7.283 20.357 1.00 22.68 890 ALA A CA 1
ATOM 1597 C C . ALA A 1 202 ? 38.103 7.376 18.923 1.00 23.43 890 ALA A C 1
ATOM 1598 O O . ALA A 1 202 ? 38.727 6.784 18.025 1.00 23.29 890 ALA A O 1
ATOM 1600 N N . GLY A 1 203 ? 37.110 8.179 18.667 1.00 21.17 891 GLY A N 1
ATOM 1601 C CA . GLY A 1 203 ? 36.747 8.482 17.304 1.00 23.20 891 GLY A CA 1
ATOM 1602 C C . GLY A 1 203 ? 35.890 9.777 17.232 1.00 21.53 891 GLY A C 1
ATOM 1603 O O . GLY A 1 203 ? 35.644 10.420 18.210 1.00 23.13 891 GLY A O 1
ATOM 1604 N N . ILE A 1 204 ? 35.514 10.129 16.033 1.00 22.81 892 ILE A N 1
ATOM 1605 C CA . ILE A 1 204 ? 34.685 11.237 15.720 1.00 25.07 892 ILE A CA 1
ATOM 1606 C C . ILE A 1 204 ? 33.644 10.879 14.752 1.00 23.10 892 ILE A C 1
ATOM 1607 O O . ILE A 1 204 ? 33.896 10.268 13.670 1.00 23.42 892 ILE A O 1
ATOM 1612 N N . ILE A 1 205 ? 32.425 11.285 15.109 1.00 23.44 893 ILE A N 1
ATOM 1613 C CA . ILE A 1 205 ? 31.265 11.074 14.290 1.00 21.51 893 ILE A CA 1
ATOM 1614 C C . ILE A 1 205 ? 31.261 12.257 13.305 1.00 24.36 893 ILE A C 1
ATOM 1615 O O . ILE A 1 205 ? 31.266 13.419 13.834 1.00 26.12 893 ILE A O 1
ATOM 1620 N N . HIS A 1 206 ? 31.117 12.014 11.988 1.00 21.99 894 HIS A N 1
ATOM 1621 C CA . HIS A 1 206 ? 31.132 13.055 10.922 1.00 24.47 894 HIS A CA 1
ATOM 1622 C C . HIS A 1 206 ? 29.787 13.186 10.342 1.00 25.28 894 HIS A C 1
ATOM 1623 O O . HIS A 1 206 ? 29.243 12.225 9.744 1.00 25.73 894 HIS A O 1
ATOM 1630 N N . THR A 1 207 ? 29.100 14.333 10.622 1.00 24.13 895 THR A N 1
ATOM 1631 C CA . THR A 1 207 ? 27.782 14.560 10.095 1.00 23.83 895 THR A CA 1
ATOM 1632 C C . THR A 1 207 ? 27.890 15.908 9.337 1.00 24.39 895 THR A C 1
ATOM 1633 O O . THR A 1 207 ? 28.892 16.623 9.527 1.00 26.31 895 THR A O 1
ATOM 1637 N N . LYS A 1 208 ? 26.951 16.225 8.466 1.00 26.50 896 LYS A N 1
ATOM 1638 C CA . LYS A 1 208 ? 27.008 17.433 7.588 1.00 26.45 896 LYS A CA 1
ATOM 1639 C C . LYS A 1 208 ? 27.146 18.699 8.452 1.00 27.21 896 LYS A C 1
ATOM 1640 O O . LYS A 1 208 ? 27.963 19.584 8.126 1.00 26.52 896 LYS A O 1
ATOM 1646 N N . THR A 1 209 ? 26.405 18.746 9.552 1.00 26.05 897 THR A N 1
ATOM 1647 C CA . THR A 1 209 ? 26.262 19.942 10.430 1.00 25.05 897 THR A CA 1
ATOM 1648 C C . THR A 1 209 ? 27.154 20.012 11.668 1.00 25.58 897 THR A C 1
ATOM 1649 O O . THR A 1 209 ? 27.293 21.081 12.275 1.00 24.44 897 THR A O 1
ATOM 1653 N N . THR A 1 210 ? 27.695 18.883 12.177 1.00 23.63 898 THR A N 1
ATOM 1654 C CA . THR A 1 210 ? 28.446 18.854 13.404 1.00 24.36 898 THR A CA 1
ATOM 1655 C C . THR A 1 210 ? 29.277 17.586 13.519 1.00 22.93 898 THR A C 1
ATOM 1656 O O . THR A 1 210 ? 28.998 16.639 12.777 1.00 21.89 898 THR A O 1
ATOM 1660 N N . GLN A 1 211 ? 30.390 17.620 14.266 1.00 22.48 899 GLN A N 1
ATOM 1661 C CA . GLN A 1 211 ? 31.179 16.388 14.452 1.00 23.57 899 GLN A CA 1
ATOM 1662 C C . GLN A 1 211 ? 31.190 16.172 15.943 1.00 24.59 899 GLN A C 1
ATOM 1663 O O . GLN A 1 211 ? 31.291 17.150 16.670 1.00 26.12 899 GLN A O 1
ATOM 1669 N N . ILE A 1 212 ? 31.139 14.935 16.436 1.00 23.39 900 ILE A 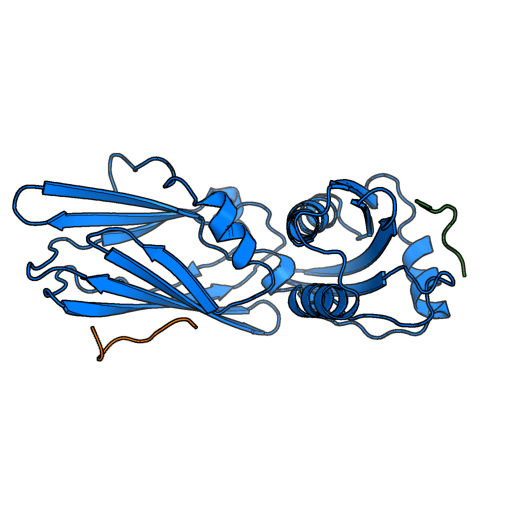N 1
ATOM 1670 C CA . ILE A 1 212 ? 31.130 14.677 17.808 1.00 23.19 900 ILE A CA 1
ATOM 1671 C C . ILE A 1 212 ? 32.212 13.731 18.135 1.00 23.23 900 ILE A C 1
ATOM 1672 O O . ILE A 1 212 ? 32.296 12.638 17.545 1.00 22.27 900 ILE A O 1
ATOM 1677 N N . GLY A 1 213 ? 33.037 14.148 19.085 1.00 22.97 901 GLY A N 1
ATOM 1678 C CA . GLY A 1 213 ? 34.168 13.380 19.634 1.00 22.33 901 GLY A CA 1
ATOM 1679 C C . GLY A 1 213 ? 33.678 12.343 20.613 1.00 24.30 901 GLY A C 1
ATOM 1680 O O . GLY A 1 213 ? 32.835 12.647 21.557 1.00 24.54 901 GLY A O 1
ATOM 1681 N N . CYS A 1 214 ? 34.123 11.120 20.407 1.00 21.47 902 CYS A N 1
ATOM 1682 C CA . CYS A 1 214 ? 33.679 9.987 21.240 1.00 22.40 902 CYS A CA 1
ATOM 1683 C C . CYS A 1 214 ? 34.834 9.194 21.823 1.00 22.09 902 CYS A C 1
ATOM 1684 O O . CYS A 1 214 ? 35.819 8.820 21.077 1.00 21.93 902 CYS A O 1
ATOM 1687 N N . LEU A 1 215 ? 34.691 8.788 23.106 1.00 20.29 903 LEU A N 1
ATOM 1688 C CA . LEU A 1 215 ? 35.648 8.000 23.833 1.00 19.74 903 LEU A CA 1
ATOM 1689 C C . LEU A 1 215 ? 34.934 6.812 24.344 1.00 21.59 903 LEU A C 1
ATOM 1690 O O . LEU A 1 215 ? 33.766 6.883 24.781 1.00 21.89 903 LEU A O 1
ATOM 1695 N N . LEU A 1 216 ? 35.625 5.689 24.334 1.00 22.68 904 LEU A N 1
ATOM 1696 C CA . LEU A 1 216 ? 35.038 4.475 24.819 1.00 22.04 904 LEU A CA 1
ATOM 1697 C C . LEU A 1 216 ? 36.000 3.630 25.681 1.00 22.31 904 LEU A C 1
ATOM 1698 O O . LEU A 1 216 ? 37.213 3.637 25.469 1.00 21.55 904 LEU A O 1
ATOM 1703 N N . ARG A 1 217 ? 35.426 2.808 26.555 1.00 23.29 905 ARG A N 1
ATOM 1704 C CA . ARG A 1 217 ? 36.217 1.883 27.374 1.00 20.85 905 ARG A CA 1
ATOM 1705 C C . ARG A 1 217 ? 35.471 0.644 27.517 1.00 20.91 905 ARG A C 1
ATOM 1706 O O . ARG A 1 217 ? 34.338 0.689 27.995 1.00 18.91 905 ARG A O 1
ATOM 1714 N N . LEU A 1 218 ? 36.073 -0.439 27.123 1.00 20.12 906 LEU A N 1
ATOM 1715 C CA . LEU A 1 218 ? 35.460 -1.805 27.347 1.00 20.19 906 LEU A CA 1
ATOM 1716 C C . LEU A 1 218 ? 36.271 -2.635 28.324 1.00 20.38 906 LEU A C 1
ATOM 1717 O O . LEU A 1 218 ? 37.517 -2.785 28.194 1.00 20.79 906 LEU A O 1
ATOM 1722 N N . GLU A 1 219 ? 35.577 -3.243 29.309 1.00 20.65 907 GLU A N 1
ATOM 1723 C CA . GLU A 1 219 ? 36.215 -3.932 30.408 1.00 18.73 907 GLU A CA 1
ATOM 1724 C C . GLU A 1 219 ? 35.708 -5.317 30.529 1.00 20.19 907 GLU A C 1
ATOM 1725 O O . GLU A 1 219 ? 34.545 -5.543 30.802 1.00 19.97 907 GLU A O 1
ATOM 1731 N N . PRO A 1 220 ? 36.497 -6.284 30.094 1.00 22.22 908 PRO A N 1
ATOM 1732 C CA . PRO A 1 220 ? 36.000 -7.676 30.208 1.00 23.59 908 PRO A CA 1
ATOM 1733 C C . PRO A 1 220 ? 36.283 -8.294 31.573 1.00 25.54 908 PRO A C 1
ATOM 1734 O O . PRO A 1 220 ? 37.316 -7.964 32.218 1.00 29.81 908 PRO A O 1
ATOM 1738 N N . ASN A 1 221 ? 35.368 -9.184 32.033 1.00 26.24 909 ASN A N 1
ATOM 1739 C CA . ASN A 1 221 ? 35.611 -10.025 33.135 1.00 23.36 909 ASN A CA 1
ATOM 1740 C C . ASN A 1 221 ? 35.481 -11.445 32.569 1.00 23.20 909 ASN A C 1
ATOM 1741 O O . ASN A 1 221 ? 34.397 -11.985 32.430 1.00 22.18 909 ASN A O 1
ATOM 1746 N N . LEU A 1 222 ? 36.582 -12.045 32.260 1.00 23.65 910 LEU A N 1
ATOM 1747 C CA . LEU A 1 222 ? 36.545 -13.331 31.612 1.00 27.05 910 LEU A CA 1
ATOM 1748 C C . LEU A 1 222 ? 36.087 -14.429 32.536 1.00 27.86 910 LEU A C 1
ATOM 1749 O O . LEU A 1 222 ? 35.499 -15.383 32.086 1.00 31.34 910 LEU A O 1
ATOM 1754 N N . GLN A 1 223 ? 36.358 -14.321 33.825 1.00 31.26 911 GLN A N 1
ATOM 1755 C CA . GLN A 1 223 ? 35.818 -15.289 34.787 1.00 30.93 911 GLN A CA 1
ATOM 1756 C C . GLN A 1 223 ? 34.274 -15.235 34.855 1.00 31.21 911 GLN A C 1
ATOM 1757 O O . GLN A 1 223 ? 33.596 -16.241 34.747 1.00 28.45 911 GLN A O 1
ATOM 1763 N N . ALA A 1 224 ? 33.706 -14.047 34.898 1.00 31.48 912 ALA A N 1
ATOM 1764 C CA . ALA A 1 224 ? 32.248 -13.884 34.925 1.00 30.68 912 ALA A CA 1
ATOM 1765 C C . ALA A 1 224 ? 31.526 -13.902 33.558 1.00 30.35 912 ALA A C 1
ATOM 1766 O O . ALA A 1 224 ? 30.288 -13.932 33.450 1.00 29.17 912 ALA A O 1
ATOM 1768 N N . GLN A 1 225 ? 32.285 -13.859 32.474 1.00 28.02 913 GLN A N 1
ATOM 1769 C CA . GLN A 1 225 ? 31.759 -13.882 31.113 1.00 28.06 913 GLN A CA 1
ATOM 1770 C C . GLN A 1 225 ? 30.880 -12.590 30.807 1.00 25.74 913 GLN A C 1
ATOM 1771 O O . GLN A 1 225 ? 29.863 -12.627 30.151 1.00 25.99 913 GLN A O 1
ATOM 1777 N N . MET A 1 226 ? 31.315 -11.491 31.366 1.00 26.65 914 MET A N 1
ATOM 1778 C CA . MET A 1 226 ? 30.570 -10.222 31.292 1.00 26.83 914 MET A CA 1
ATOM 1779 C C . MET A 1 226 ? 31.522 -9.085 30.910 1.00 24.30 914 MET A C 1
ATOM 1780 O O . MET A 1 226 ? 32.669 -9.179 31.187 1.00 22.34 914 MET A O 1
ATOM 1785 N N . TYR A 1 227 ? 30.938 -7.996 30.372 1.00 23.64 915 TYR A N 1
ATOM 1786 C CA . TYR A 1 227 ? 31.630 -6.804 29.944 1.00 21.46 915 TYR A CA 1
ATOM 1787 C C . TYR A 1 227 ? 30.975 -5.611 30.639 1.00 20.30 915 TYR A C 1
ATOM 1788 O O . TYR A 1 227 ? 29.790 -5.615 30.868 1.00 21.57 915 TYR A O 1
ATOM 1797 N N 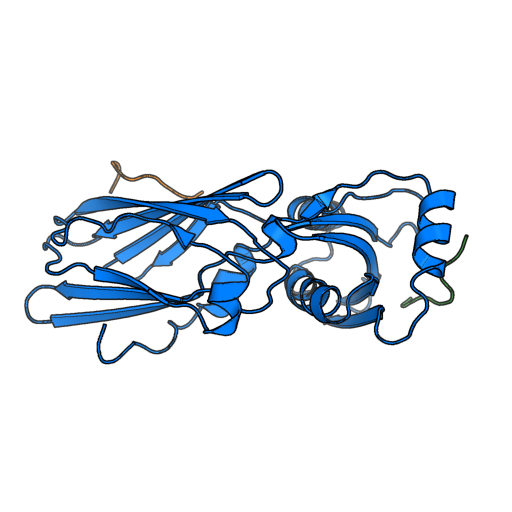. ARG A 1 228 ? 31.749 -4.592 30.894 1.00 20.04 916 ARG A N 1
ATOM 1798 C CA . ARG A 1 228 ? 31.192 -3.216 31.127 1.00 20.83 916 ARG A CA 1
ATOM 1799 C C . ARG A 1 228 ? 31.743 -2.303 29.979 1.00 21.56 916 ARG A C 1
ATOM 1800 O O . ARG A 1 228 ? 32.923 -2.381 29.640 1.00 21.59 916 ARG A O 1
ATOM 1808 N N . LEU A 1 229 ? 30.839 -1.604 29.280 1.00 21.57 917 LEU A N 1
ATOM 1809 C CA . L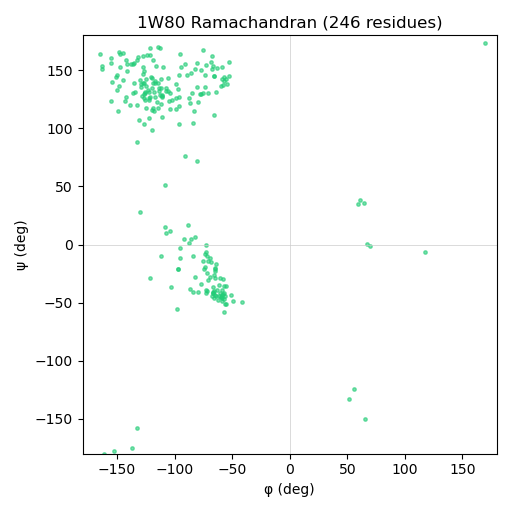EU A 1 229 ? 31.182 -0.627 28.241 1.00 20.38 917 LEU A CA 1
ATOM 1810 C C . LEU A 1 229 ? 30.794 0.750 28.763 1.00 21.00 917 LEU A C 1
ATOM 1811 O O . LEU A 1 229 ? 29.712 0.912 29.334 1.00 20.25 917 LEU A O 1
ATOM 1816 N N . THR A 1 230 ? 31.684 1.718 28.586 1.00 20.02 918 THR A N 1
ATOM 1817 C CA . THR A 1 230 ? 31.407 3.113 28.992 1.00 21.62 918 THR A CA 1
ATOM 1818 C C . THR A 1 230 ? 31.669 3.944 27.746 1.00 23.88 918 THR A C 1
ATOM 1819 O O . THR A 1 230 ? 32.760 3.818 27.123 1.00 21.16 918 THR A O 1
ATOM 1823 N N . LEU A 1 231 ? 30.705 4.795 27.394 1.00 21.53 919 LEU A N 1
ATOM 1824 C CA . LEU A 1 231 ? 30.918 5.793 26.373 1.00 22.63 919 LEU A CA 1
ATOM 1825 C C . LEU A 1 231 ? 30.848 7.144 27.007 1.00 23.10 919 LEU A C 1
ATOM 1826 O O . LEU A 1 231 ? 29.958 7.375 27.849 1.00 24.04 919 LEU A O 1
ATOM 1831 N N . ARG A 1 232 ? 31.752 8.024 26.583 1.00 23.07 920 ARG A N 1
ATOM 1832 C CA . ARG A 1 232 ? 31.574 9.488 26.824 1.00 24.28 920 ARG A CA 1
ATOM 1833 C C . ARG A 1 232 ? 31.662 10.224 25.529 1.00 24.62 920 ARG A C 1
ATOM 1834 O O . ARG A 1 232 ? 32.609 10.015 24.788 1.00 26.08 920 ARG A O 1
ATOM 1842 N N . THR A 1 233 ? 30.674 11.125 25.272 1.00 24.12 921 THR A N 1
ATOM 1843 C CA . THR A 1 233 ? 30.617 12.029 24.097 1.00 25.54 921 THR A CA 1
ATOM 1844 C C . THR A 1 233 ? 29.992 13.342 24.571 1.00 26.77 921 THR A C 1
ATOM 1845 O O . THR A 1 233 ? 29.357 13.379 25.634 1.00 24.82 921 THR A O 1
ATOM 1849 N N . SER A 1 234 ? 30.131 14.394 23.758 1.00 27.35 922 SER A N 1
ATOM 1850 C CA . SER A 1 234 ? 29.498 15.638 24.105 1.00 27.84 922 SER A CA 1
ATOM 1851 C C . SER A 1 234 ? 28.004 15.604 23.916 1.00 29.74 922 SER A C 1
ATOM 1852 O O . SER A 1 234 ? 27.374 16.576 24.226 1.00 31.31 922 SER A O 1
ATOM 1855 N N . LYS A 1 235 ? 27.394 14.550 23.351 1.00 30.65 923 LYS A N 1
ATOM 1856 C CA . LYS A 1 235 ? 25.933 14.545 23.213 1.00 30.52 923 LYS A CA 1
ATOM 1857 C C . LYS A 1 235 ? 25.296 13.315 23.815 1.00 31.52 923 LYS A C 1
ATOM 1858 O O . LYS A 1 235 ? 25.599 12.184 23.372 1.00 27.07 923 LYS A O 1
ATOM 1864 N N . ASP A 1 236 ? 24.357 13.511 24.740 1.00 32.54 924 ASP A N 1
ATOM 1865 C CA . ASP A 1 236 ? 23.653 12.343 25.401 1.00 33.28 924 ASP A CA 1
ATOM 1866 C C . ASP A 1 236 ? 23.084 11.313 24.421 1.00 32.36 924 ASP A C 1
ATOM 1867 O O . ASP A 1 236 ? 23.294 10.079 24.608 1.00 33.38 924 ASP A O 1
ATOM 1872 N N . THR A 1 237 ? 22.444 11.763 23.346 1.00 30.00 925 THR A N 1
ATOM 1873 C CA . THR A 1 237 ? 21.888 10.855 22.319 1.00 28.52 925 THR A CA 1
ATOM 1874 C C . THR A 1 237 ? 22.934 9.995 21.558 1.00 26.41 925 THR A C 1
ATOM 1875 O O . THR A 1 237 ? 22.747 8.800 21.352 1.00 25.70 925 THR A O 1
ATOM 1879 N N . VAL A 1 238 ? 24.049 10.584 21.254 1.00 23.71 926 VAL A N 1
ATOM 1880 C CA . VAL A 1 238 ? 25.223 9.936 20.657 1.00 24.52 926 VAL A CA 1
ATOM 1881 C C . VAL A 1 238 ? 25.859 8.929 21.629 1.00 24.39 926 VAL A C 1
ATOM 1882 O O . VAL A 1 238 ? 26.153 7.794 21.210 1.00 22.89 926 VAL A O 1
ATOM 1886 N N . SER A 1 239 ? 25.975 9.266 22.941 1.00 22.26 927 SER A N 1
ATOM 1887 C CA . SER A 1 239 ? 26.548 8.262 23.896 1.00 23.28 927 SER A CA 1
ATOM 1888 C C . SER A 1 239 ? 25.625 7.119 23.983 1.00 23.20 927 SER A C 1
ATOM 1889 O O . SER A 1 239 ? 26.079 5.955 23.936 1.00 21.71 927 SER A O 1
ATOM 1892 N N A GLN A 1 240 ? 24.311 7.420 24.169 0.50 22.82 928 GLN A N 1
ATOM 1893 N N B GLN A 1 240 ? 24.323 7.383 24.111 0.50 22.48 928 GLN A N 1
ATOM 1894 C CA A GLN A 1 240 ? 23.231 6.397 24.175 0.50 24.80 928 GLN A CA 1
ATOM 1895 C CA B GLN A 1 240 ? 23.329 6.311 24.187 0.50 23.37 928 GLN A CA 1
ATOM 1896 C C A GLN A 1 240 ? 23.325 5.441 22.990 0.50 24.73 928 GLN A C 1
ATOM 1897 C C B GLN A 1 240 ? 23.206 5.397 22.956 0.50 23.88 928 GLN A C 1
ATOM 1898 O O A GLN A 1 240 ? 23.384 4.209 23.187 0.50 26.32 928 GLN A O 1
ATOM 1899 O O B GLN A 1 240 ? 22.971 4.163 23.076 0.50 23.63 928 GLN A O 1
ATOM 1910 N N . ARG A 1 241 ? 23.235 5.989 21.771 1.00 24.28 929 ARG A N 1
ATOM 1911 C CA . ARG A 1 241 ? 23.223 5.203 20.511 1.00 24.01 929 ARG A CA 1
ATOM 1912 C C . ARG A 1 241 ? 24.429 4.370 20.252 1.00 24.46 929 ARG A C 1
ATOM 1913 O O . ARG A 1 241 ? 24.322 3.136 19.959 1.00 23.98 929 ARG A O 1
ATOM 1921 N N . LEU A 1 242 ? 25.592 4.972 20.479 1.00 22.94 930 LEU A N 1
ATOM 1922 C CA . LEU A 1 242 ? 26.821 4.201 20.293 1.00 23.51 930 LEU A CA 1
ATOM 1923 C C . LEU A 1 242 ? 26.960 3.112 21.323 1.00 23.40 930 LEU A C 1
ATOM 1924 O O . LEU A 1 242 ? 27.352 1.960 20.968 1.00 21.98 930 LEU A O 1
ATOM 1929 N N . CYS A 1 243 ? 26.684 3.408 22.598 1.00 24.02 931 CYS A N 1
ATOM 1930 C CA . CYS A 1 243 ? 26.644 2.353 23.578 1.00 23.74 931 CYS A CA 1
ATOM 1931 C C . CYS A 1 243 ? 25.685 1.243 23.259 1.00 23.56 931 CYS A C 1
ATOM 1932 O O . CYS A 1 243 ? 26.038 0.090 23.389 1.00 24.22 931 CYS A O 1
ATOM 1935 N N . GLU A 1 244 ? 24.440 1.525 22.960 1.00 25.13 932 GLU A N 1
ATOM 1936 C CA . GLU A 1 244 ? 23.511 0.409 22.596 1.00 26.89 932 GLU A CA 1
ATOM 1937 C C . GLU A 1 244 ? 23.959 -0.471 21.425 1.00 26.84 932 GLU A C 1
ATOM 1938 O O . GLU A 1 244 ? 23.947 -1.710 21.492 1.00 25.01 932 GLU A O 1
ATOM 1944 N N . LEU A 1 245 ? 24.439 0.175 20.379 1.00 25.17 933 LEU A N 1
ATOM 1945 C CA . LEU A 1 245 ? 25.025 -0.497 19.236 1.00 25.71 933 LEU A CA 1
ATOM 1946 C C . LEU A 1 245 ? 26.197 -1.391 19.601 1.00 25.33 933 LEU A C 1
ATOM 1947 O O . LEU A 1 245 ? 26.216 -2.625 19.258 1.00 27.96 933 LEU A O 1
ATOM 1952 N N . LEU A 1 246 ? 27.183 -0.785 20.209 1.00 25.90 934 LEU A N 1
ATOM 1953 C CA . LEU A 1 246 ? 28.431 -1.464 20.526 1.00 25.54 934 LEU A CA 1
ATOM 1954 C C . LEU A 1 246 ? 28.301 -2.602 21.558 1.00 24.74 934 LEU A C 1
ATOM 1955 O O . LEU A 1 246 ? 28.901 -3.669 21.416 1.00 25.13 934 LEU A O 1
ATOM 1960 N N . SER A 1 247 ? 27.293 -2.475 22.390 1.00 24.51 935 SER A N 1
ATOM 1961 C CA . SER A 1 247 ? 26.946 -3.483 23.426 1.00 26.42 935 SER A CA 1
ATOM 1962 C C . SER A 1 247 ? 26.495 -4.812 22.871 1.00 27.62 935 SER A C 1
ATOM 1963 O O . SER A 1 247 ? 26.656 -5.821 23.541 1.00 29.67 935 SER A O 1
ATOM 1966 N N . GLU A 1 248 ? 26.007 -4.837 21.640 1.00 27.25 936 GLU A N 1
ATOM 1967 C CA . GLU A 1 248 ? 25.507 -6.057 21.007 1.00 27.23 936 GLU A CA 1
ATOM 1968 C C . GLU A 1 248 ? 26.530 -6.841 20.181 1.00 27.51 936 GLU A C 1
ATOM 1969 O O . GLU A 1 248 ? 26.127 -7.830 19.481 1.00 28.62 936 GLU A O 1
ATOM 1975 N N . GLN A 1 249 ? 27.789 -6.381 20.202 1.00 27.05 937 GLN A N 1
ATOM 1976 C CA . GLN A 1 249 ? 28.816 -6.885 19.362 1.00 27.64 937 GLN A CA 1
ATOM 1977 C C . GLN A 1 249 ? 29.691 -7.963 19.985 1.00 27.85 937 GLN A C 1
ATOM 1978 O O . GLN A 1 249 ? 30.407 -8.662 19.227 1.00 29.01 937 GLN A O 1
ATOM 1984 N N . PHE A 1 250 ? 29.578 -8.151 21.285 1.00 27.43 938 PHE A N 1
ATOM 1985 C CA . PHE A 1 250 ? 30.558 -8.983 22.052 1.00 27.69 938 PHE A CA 1
ATOM 1986 C C . PHE A 1 250 ? 29.993 -10.126 22.900 1.00 29.66 938 PHE A C 1
ATOM 1987 O O . PHE A 1 250 ? 30.754 -11.121 23.214 1.00 28.89 938 PHE A O 1
ATOM 1996 N N . PRO B 2 2 ? 22.018 -19.377 -7.298 1.00 58.21 2 PRO P N 1
ATOM 1997 C CA . PRO B 2 2 ? 22.377 -19.269 -8.715 1.00 57.44 2 PRO P CA 1
ATOM 1998 C C . PRO B 2 2 ? 23.786 -18.708 -8.912 1.00 57.79 2 PRO P C 1
ATOM 1999 O O . PRO B 2 2 ? 24.131 -17.650 -8.370 1.00 58.08 2 PRO P O 1
ATOM 2003 N N . LYS B 2 3 ? 24.612 -19.421 -9.670 1.00 56.75 3 LYS P N 1
ATOM 2004 C CA . LYS B 2 3 ? 26.036 -19.065 -9.758 1.00 54.96 3 LYS P CA 1
ATOM 2005 C C . LYS B 2 3 ? 26.299 -17.685 -10.423 1.00 52.65 3 LYS P C 1
ATOM 2006 O O . LYS B 2 3 ? 27.365 -17.113 -10.221 1.00 54.25 3 LYS P O 1
ATOM 2012 N N . GLY B 2 4 ? 25.371 -17.138 -11.205 1.00 48.52 4 GLY P N 1
ATOM 2013 C CA . GLY B 2 4 ? 25.596 -15.782 -11.737 1.00 44.74 4 GLY P CA 1
ATOM 2014 C C . GLY B 2 4 ? 25.455 -14.656 -10.672 1.00 41.39 4 GLY P C 1
ATOM 2015 O O . GLY B 2 4 ? 25.541 -13.471 -11.025 1.00 39.91 4 GLY P O 1
ATOM 2016 N N . TRP B 2 5 ? 25.152 -14.982 -9.407 1.00 38.23 5 TRP P N 1
ATOM 2017 C CA . TRP B 2 5 ? 24.826 -13.905 -8.426 1.00 36.60 5 TRP P CA 1
ATOM 2018 C C . TRP B 2 5 ? 26.040 -13.351 -7.693 1.00 35.48 5 TRP P C 1
ATOM 2019 O O . TRP B 2 5 ? 26.919 -14.084 -7.234 1.00 33.19 5 TRP P O 1
ATOM 2030 N N . VAL B 2 6 ? 25.970 -12.040 -7.394 1.00 34.85 6 VAL P N 1
ATOM 2031 C CA . VAL B 2 6 ? 26.849 -11.493 -6.335 1.00 33.73 6 VAL P CA 1
ATOM 2032 C C . VAL B 2 6 ? 26.600 -12.239 -5.049 1.00 32.55 6 VAL P C 1
ATOM 2033 O O . VAL B 2 6 ? 25.453 -12.529 -4.722 1.00 34.45 6 VAL P O 1
ATOM 2037 N N . THR B 2 7 ? 27.650 -12.523 -4.282 1.00 31.94 7 THR P N 1
ATOM 2038 C CA . THR B 2 7 ? 27.583 -13.223 -3.031 1.00 32.67 7 THR P CA 1
ATOM 2039 C C . THR B 2 7 ? 28.136 -12.371 -1.971 1.00 33.13 7 THR P C 1
ATOM 2040 O O . THR B 2 7 ? 28.680 -11.281 -2.247 1.00 33.51 7 THR P O 1
ATOM 2044 N N . PHE B 2 8 ? 27.941 -12.790 -0.743 1.00 35.84 8 PHE P N 1
ATOM 2045 C CA . PHE B 2 8 ? 28.115 -11.912 0.459 1.00 37.15 8 PHE P CA 1
ATOM 2046 C C . PHE B 2 8 ? 28.988 -12.566 1.534 1.00 40.06 8 PHE P C 1
ATOM 2047 O O . PHE B 2 8 ? 28.931 -12.234 2.716 1.00 38.84 8 PHE P O 1
ATOM 2055 N N . GLU B 2 9 ? 29.900 -13.437 1.095 1.00 43.49 9 GLU P N 1
ATOM 2056 C CA . GLU B 2 9 ? 30.772 -14.116 2.088 1.00 46.01 9 GLU P CA 1
ATOM 2057 C C . GLU B 2 9 ? 31.719 -13.039 2.622 1.00 48.21 9 GLU P C 1
ATOM 2058 O O . GLU B 2 9 ? 32.327 -12.316 1.804 1.00 49.90 9 GLU P O 1
ATOM 2064 N N . ASP C 3 2 ? 45.666 11.367 34.558 1.00 53.97 2 ASP Q N 1
ATOM 2065 C CA . ASP C 3 2 ? 45.713 10.088 33.778 1.00 53.09 2 ASP Q CA 1
ATOM 2066 C C . ASP C 3 2 ? 45.164 8.925 34.541 1.00 51.90 2 ASP Q C 1
ATOM 2067 O O . ASP C 3 2 ? 45.837 7.882 34.705 1.00 53.48 2 ASP Q O 1
ATOM 2072 N N . GLY C 3 3 ? 43.914 9.023 34.953 1.00 50.12 3 GLY Q N 1
ATOM 2073 C CA . GLY C 3 3 ? 43.263 7.775 35.267 1.00 46.66 3 GLY Q CA 1
ATOM 2074 C C . GLY C 3 3 ? 41.776 7.733 35.186 1.00 43.94 3 GLY Q C 1
ATOM 2075 O O . GLY C 3 3 ? 41.065 8.758 35.340 1.00 41.12 3 GLY Q O 1
ATOM 2076 N N . PHE C 3 4 ? 41.301 6.512 34.985 1.00 40.31 4 PHE Q N 1
ATOM 2077 C CA . PHE C 3 4 ? 39.883 6.237 35.161 1.00 39.26 4 PHE Q CA 1
ATOM 2078 C C . PHE C 3 4 ? 39.649 6.236 36.661 1.00 39.68 4 PHE Q C 1
ATOM 2079 O O . PHE C 3 4 ? 40.530 5.825 37.418 1.00 39.72 4 PHE Q O 1
ATOM 2087 N N . LYS C 3 5 ? 38.475 6.699 37.105 1.00 40.93 5 LYS Q N 1
ATOM 2088 C CA . LYS C 3 5 ? 38.231 6.818 38.531 1.00 42.15 5 LYS Q CA 1
ATOM 2089 C C . LYS C 3 5 ? 37.925 5.455 39.111 1.00 42.81 5 LYS Q C 1
ATOM 2090 O O . LYS C 3 5 ? 38.330 5.183 40.225 1.00 41.66 5 LYS Q O 1
ATOM 2096 N N . ASP C 3 6 ? 37.255 4.578 38.348 1.00 42.89 6 ASP Q N 1
ATOM 2097 C CA . ASP C 3 6 ? 36.868 3.266 38.876 1.00 43.35 6 ASP Q CA 1
ATOM 2098 C C . ASP C 3 6 ? 37.132 2.179 37.838 1.00 43.88 6 ASP Q C 1
ATOM 2099 O O . ASP C 3 6 ? 37.736 2.448 36.821 1.00 44.52 6 ASP Q O 1
ATOM 2104 N N . SER C 3 7 ? 36.736 0.950 38.153 1.00 43.36 7 SER Q N 1
ATOM 2105 C CA . SER C 3 7 ? 37.020 -0.201 37.309 1.00 42.82 7 SER Q CA 1
ATOM 2106 C C . SER C 3 7 ? 35.975 -1.275 37.534 1.00 42.55 7 SER Q C 1
ATOM 2107 O O . SER C 3 7 ? 35.558 -1.501 38.670 1.00 40.89 7 SER Q O 1
ATOM 2110 N N . PHE C 3 8 ? 35.552 -1.933 36.456 1.00 41.34 8 PHE Q N 1
ATOM 2111 C CA . PHE C 3 8 ? 34.621 -3.067 36.514 1.00 42.22 8 PHE Q CA 1
ATOM 2112 C C . PHE C 3 8 ? 35.205 -4.255 37.330 1.00 43.69 8 PHE Q C 1
ATOM 2113 O O . PHE C 3 8 ? 34.498 -4.851 38.172 1.00 43.47 8 PHE Q O 1
ATOM 2121 N N . ASP C 3 9 ? 36.483 -4.573 37.083 1.00 45.79 9 ASP Q N 1
ATOM 2122 C CA . ASP C 3 9 ? 37.116 -5.753 37.665 1.00 46.51 9 ASP Q CA 1
ATOM 2123 C C . ASP C 3 9 ? 38.521 -5.429 38.196 1.00 48.01 9 ASP Q C 1
ATOM 2124 O O . ASP C 3 9 ? 39.548 -5.675 37.517 1.00 49.78 9 ASP Q O 1
#